Protein AF-A0A177T5D8-F1 (afdb_monomer)

Mean predicted aligned error: 9.76 Å

Radius of gyration: 21.67 Å; Cα contacts (8 Å, |Δi|>4): 251; chains: 1; bounding box: 52×72×50 Å

Sequence (253 aa):
MAQDASSAAFPWHLLTVGGRPLLASSPASVRRSLTSSIPRQPKWTFRTPAPASFWTLVWADLDSSPLTIALRSECLLVLGRNLWTYRAQGALCPVPDSPTHGIRACPEALRVWHTCLPLLRALGVSTALTFGPFHIVGAWPTVSLMRPRLVLWRNVVLATLHTARIVAGRDARVAGRIPDFHHCATMDVPSHASTALVSCLTAAWDRPAPSSPGVTRFRSRWLQGSSLLREAGSSLAAFPVVAAASPSPSAAP

Nearest PDB structures (foldseek):
  5ux1-assembly1_A  TM=2.246E-01  e=5.758E+00  Synechococcus sp. CC9605

Structure (mmCIF, N/CA/C/O backbone):
data_AF-A0A177T5D8-F1
#
_entry.id   AF-A0A177T5D8-F1
#
loop_
_atom_site.group_PDB
_atom_site.id
_atom_site.type_symbol
_atom_site.label_atom_id
_atom_site.label_alt_id
_atom_site.label_comp_id
_atom_site.label_asym_id
_atom_site.label_entity_id
_atom_site.label_seq_id
_atom_site.pdbx_PDB_ins_code
_atom_site.Cartn_x
_atom_site.Cartn_y
_atom_site.Cartn_z
_atom_site.occupancy
_atom_site.B_iso_or_equiv
_atom_site.auth_seq_id
_atom_site.auth_comp_id
_atom_site.auth_asym_id
_atom_site.auth_atom_id
_atom_site.pdbx_PDB_model_num
ATOM 1 N N . MET A 1 1 ? 31.856 15.022 11.597 1.00 41.66 1 MET A N 1
ATOM 2 C CA . MET A 1 1 ? 31.387 16.112 10.714 1.00 41.66 1 MET A CA 1
ATOM 3 C C . MET A 1 1 ? 31.861 17.417 11.324 1.00 41.66 1 MET A C 1
ATOM 5 O O . MET A 1 1 ? 31.413 17.732 12.417 1.00 41.66 1 MET A O 1
ATOM 9 N N . ALA A 1 2 ? 32.812 18.109 10.698 1.00 48.25 2 ALA A N 1
ATOM 10 C CA . ALA A 1 2 ? 33.221 19.434 11.157 1.00 48.25 2 ALA A CA 1
ATOM 11 C C . ALA A 1 2 ? 32.098 20.427 10.819 1.00 48.25 2 ALA A C 1
ATOM 13 O O . ALA A 1 2 ? 31.680 20.494 9.663 1.00 48.25 2 ALA A O 1
ATOM 14 N N . GLN A 1 3 ? 31.557 21.124 11.820 1.00 56.25 3 GLN A N 1
ATOM 15 C CA . GLN A 1 3 ? 30.669 22.260 11.573 1.00 56.25 3 GLN A CA 1
ATOM 16 C C . GLN A 1 3 ? 31.501 23.383 10.957 1.00 56.25 3 GLN A C 1
ATOM 18 O O . GLN A 1 3 ? 32.577 23.705 11.457 1.00 56.25 3 GLN A O 1
ATOM 23 N N . ASP A 1 4 ? 31.013 23.938 9.853 1.00 69.88 4 ASP A N 1
ATOM 24 C CA . ASP A 1 4 ? 31.625 25.080 9.185 1.00 69.88 4 ASP A CA 1
ATOM 25 C C . ASP A 1 4 ? 31.722 26.257 10.171 1.00 69.88 4 ASP A C 1
ATOM 27 O O . ASP A 1 4 ? 30.715 26.680 10.746 1.00 69.88 4 ASP A O 1
ATOM 31 N N . ALA A 1 5 ? 32.934 26.772 10.389 1.00 72.38 5 ALA A N 1
ATOM 32 C CA . ALA A 1 5 ? 33.201 27.860 11.330 1.00 72.38 5 ALA A CA 1
ATOM 33 C C . ALA A 1 5 ? 32.444 29.152 10.964 1.00 72.38 5 ALA A C 1
ATOM 35 O O . ALA A 1 5 ? 32.167 29.982 11.831 1.00 72.38 5 ALA A O 1
ATOM 36 N N . SER A 1 6 ? 32.042 29.301 9.698 1.00 74.38 6 SER A N 1
ATOM 37 C CA . SER A 1 6 ? 31.224 30.422 9.228 1.00 74.38 6 SER A CA 1
ATOM 38 C C . SER A 1 6 ? 29.753 30.343 9.663 1.00 74.38 6 SER A C 1
ATOM 40 O O . SER A 1 6 ? 29.036 31.342 9.590 1.00 74.38 6 SER A O 1
ATOM 42 N N . SER A 1 7 ? 29.299 29.201 10.199 1.00 73.44 7 SER A N 1
ATOM 43 C CA . SER A 1 7 ? 27.920 29.007 10.666 1.00 73.44 7 SER A CA 1
ATOM 44 C C . SER A 1 7 ? 27.502 30.016 11.738 1.00 73.44 7 SER A C 1
ATOM 46 O O . SER A 1 7 ? 26.319 30.341 11.822 1.00 73.44 7 SER A O 1
ATOM 48 N N . ALA A 1 8 ? 28.431 30.499 12.567 1.00 71.56 8 ALA A N 1
ATOM 49 C CA . ALA A 1 8 ? 28.131 31.492 13.600 1.00 71.56 8 ALA A CA 1
ATOM 50 C C . ALA A 1 8 ? 27.964 32.914 13.029 1.00 71.56 8 ALA A C 1
ATOM 52 O O . ALA A 1 8 ? 27.213 33.710 13.584 1.00 71.56 8 ALA A O 1
ATOM 53 N N . ALA A 1 9 ? 28.635 33.222 11.914 1.00 80.75 9 ALA A N 1
ATOM 54 C CA . ALA A 1 9 ? 28.569 34.523 11.245 1.00 80.75 9 ALA A CA 1
ATOM 55 C C . ALA A 1 9 ? 27.378 34.638 10.277 1.00 80.75 9 ALA A C 1
ATOM 57 O O . ALA A 1 9 ? 27.036 35.735 9.834 1.00 80.75 9 ALA A O 1
ATOM 58 N N . PHE A 1 10 ? 26.741 33.516 9.937 1.00 79.19 10 PHE A N 1
ATOM 59 C CA . PHE A 1 10 ? 25.590 33.505 9.048 1.00 79.19 10 PHE A CA 1
ATOM 60 C C . PHE A 1 10 ? 24.371 34.169 9.725 1.00 79.19 10 PHE A C 1
ATOM 62 O O . PHE A 1 10 ? 24.015 33.805 10.850 1.00 79.19 10 PHE A O 1
ATOM 69 N N . PRO A 1 11 ? 23.681 35.121 9.071 1.00 84.81 11 PRO A N 1
ATOM 70 C CA . PRO A 1 11 ? 22.589 35.872 9.682 1.00 84.81 11 PRO A CA 1
ATOM 71 C C . PRO A 1 11 ? 21.280 35.062 9.691 1.00 84.81 11 PRO A C 1
ATOM 73 O O . PRO A 1 11 ? 20.309 35.396 9.015 1.00 84.81 11 PRO A O 1
ATOM 76 N N . TRP A 1 12 ? 21.228 33.993 10.494 1.00 81.81 12 TRP A N 1
ATOM 77 C CA . TRP A 1 12 ? 20.077 33.079 10.610 1.00 81.81 12 TRP A CA 1
ATOM 78 C C . TRP A 1 12 ? 18.751 33.787 10.911 1.00 81.81 12 TRP A C 1
ATOM 80 O O . TRP A 1 12 ? 17.692 33.332 10.482 1.00 81.81 12 TRP A O 1
ATOM 90 N N . HIS A 1 13 ? 18.812 34.913 11.624 1.00 80.81 13 HIS A N 1
ATOM 91 C CA . HIS A 1 13 ? 17.657 35.732 11.988 1.00 80.81 13 HIS A CA 1
ATOM 92 C C . HIS A 1 13 ? 16.989 36.429 10.787 1.00 80.81 13 HIS A C 1
ATOM 94 O O . HIS A 1 13 ? 15.823 36.802 10.890 1.00 80.81 13 HIS A O 1
ATOM 100 N N . LEU A 1 14 ? 17.690 36.577 9.655 1.00 85.25 14 LEU A N 1
ATOM 101 C CA . LEU A 1 14 ? 17.144 37.148 8.417 1.00 85.25 14 LEU A CA 1
ATOM 102 C C . LEU A 1 14 ? 16.452 36.106 7.531 1.00 85.25 14 LEU A C 1
ATOM 104 O O . LEU A 1 14 ? 15.740 36.469 6.593 1.00 85.25 14 LEU A O 1
ATOM 108 N N . LEU A 1 15 ? 16.641 34.811 7.800 1.00 84.88 15 LEU A N 1
ATOM 109 C CA . LEU A 1 15 ? 15.991 33.770 7.014 1.00 84.88 15 LEU A CA 1
ATOM 110 C C . LEU A 1 15 ? 14.491 33.754 7.285 1.00 84.88 15 LEU A C 1
ATOM 112 O O . LEU A 1 15 ? 14.045 33.709 8.434 1.00 84.88 15 LEU A O 1
ATOM 116 N N . THR A 1 16 ? 13.710 33.704 6.209 1.00 84.44 16 THR A N 1
ATOM 117 C CA . THR A 1 16 ? 12.260 33.546 6.283 1.00 84.44 16 THR A CA 1
ATOM 118 C C . THR A 1 16 ? 11.789 32.340 5.480 1.00 84.44 16 THR A C 1
ATOM 120 O O . THR A 1 16 ? 12.396 31.952 4.484 1.00 84.44 16 THR A O 1
ATOM 123 N N . VAL A 1 17 ? 10.685 31.734 5.915 1.00 78.56 17 VAL A N 1
ATOM 124 C CA . VAL A 1 17 ? 9.986 30.669 5.195 1.00 78.56 17 VAL A CA 1
ATOM 125 C C . VAL A 1 17 ? 8.522 31.064 5.061 1.00 78.56 17 VAL A C 1
ATOM 127 O O . VAL A 1 17 ? 7.817 31.215 6.057 1.00 78.56 17 VAL A O 1
ATOM 130 N N . GLY A 1 18 ? 8.062 31.280 3.826 1.00 71.31 18 GLY A N 1
ATOM 131 C CA . GLY A 1 18 ? 6.710 31.791 3.570 1.00 71.31 18 GLY A CA 1
ATOM 132 C C . GLY A 1 18 ? 6.445 33.150 4.234 1.00 71.31 18 GLY A C 1
ATOM 133 O O . GLY A 1 18 ? 5.363 33.360 4.774 1.00 71.31 18 GLY A O 1
ATOM 134 N N . GLY A 1 19 ? 7.453 34.032 4.267 1.00 77.06 19 GLY A N 1
ATOM 135 C CA . GLY A 1 19 ? 7.361 35.373 4.861 1.00 77.06 19 GLY A CA 1
ATOM 136 C C . GLY A 1 19 ? 7.461 35.430 6.390 1.00 77.06 19 GLY A C 1
ATOM 137 O O . GLY A 1 19 ? 7.315 36.505 6.961 1.00 77.06 19 GLY A O 1
ATOM 138 N N . ARG A 1 20 ? 7.715 34.305 7.077 1.00 80.56 20 ARG A N 1
ATOM 139 C CA . ARG A 1 20 ? 7.894 34.255 8.541 1.00 80.56 20 ARG A CA 1
ATOM 140 C C . ARG A 1 20 ? 9.341 33.945 8.920 1.00 80.56 20 ARG A C 1
ATOM 142 O O . ARG A 1 20 ? 9.929 33.096 8.255 1.00 80.56 20 ARG A O 1
ATOM 149 N N . PRO A 1 21 ? 9.905 34.545 9.985 1.00 86.56 21 PRO A N 1
ATOM 150 C CA . PRO A 1 21 ? 11.255 34.222 10.450 1.00 86.56 21 PRO A CA 1
ATOM 151 C C . PRO A 1 21 ? 11.435 32.719 10.700 1.00 86.56 21 PRO A C 1
ATOM 153 O O . PRO A 1 21 ? 10.544 32.066 11.253 1.00 86.56 21 PRO A O 1
ATOM 156 N N . LEU A 1 22 ? 12.588 32.164 10.318 1.00 81.44 22 LEU A N 1
ATOM 157 C CA . LEU A 1 22 ? 12.893 30.733 10.442 1.00 81.44 22 LEU A CA 1
ATOM 158 C C . LEU A 1 22 ? 12.766 30.246 11.894 1.00 81.44 22 LEU A C 1
ATOM 160 O O . LEU A 1 22 ? 12.177 29.198 12.137 1.00 81.44 22 LEU A O 1
ATOM 164 N N . LEU A 1 23 ? 13.228 31.049 12.857 1.00 80.50 23 LEU A N 1
ATOM 165 C CA . LEU A 1 23 ? 13.142 30.755 14.295 1.00 80.50 23 LEU A CA 1
ATOM 166 C C . LEU A 1 23 ? 11.697 30.715 14.825 1.00 80.50 23 LEU A C 1
ATOM 168 O O . LEU A 1 23 ? 11.412 30.012 15.788 1.00 80.50 23 LEU A O 1
ATOM 172 N N . ALA A 1 24 ? 10.778 31.439 14.181 1.00 79.81 24 ALA A N 1
ATOM 173 C CA . ALA A 1 24 ? 9.351 31.449 14.513 1.00 79.81 24 ALA A CA 1
ATOM 174 C C . ALA A 1 24 ? 8.548 30.403 13.715 1.00 79.81 24 ALA A C 1
ATOM 176 O O . ALA A 1 24 ? 7.332 30.269 13.879 1.00 79.81 24 ALA A O 1
ATOM 177 N N . SER A 1 25 ? 9.209 29.670 12.819 1.00 79.00 25 SER A N 1
ATOM 178 C CA . SER A 1 25 ? 8.576 28.730 11.906 1.00 79.00 25 SER A CA 1
ATOM 179 C C . SER A 1 25 ? 8.733 27.305 12.423 1.00 79.00 25 SER A C 1
ATOM 181 O O . SER A 1 25 ? 9.828 26.756 12.460 1.00 79.00 25 SER A O 1
ATOM 183 N N . SER A 1 26 ? 7.624 26.653 12.781 1.00 76.50 26 SER A N 1
ATOM 184 C CA . SER A 1 26 ? 7.670 25.221 13.087 1.00 76.50 26 SER A CA 1
ATOM 185 C C . SER A 1 26 ? 7.729 24.392 11.797 1.00 76.50 26 SER A C 1
ATOM 187 O O . SER A 1 26 ? 7.081 24.757 10.806 1.00 76.50 26 SER A O 1
ATOM 189 N N . PRO A 1 27 ? 8.400 23.224 11.790 1.00 70.69 27 PRO A N 1
ATOM 190 C CA . PRO A 1 27 ? 8.393 22.320 10.638 1.00 70.69 27 PRO A CA 1
ATOM 191 C C . PRO A 1 27 ? 6.978 21.973 10.149 1.00 70.69 27 PRO A C 1
ATOM 193 O O . PRO A 1 27 ? 6.746 21.838 8.950 1.00 70.69 27 PRO A O 1
ATOM 196 N N . ALA A 1 28 ? 6.005 21.879 11.062 1.00 67.69 28 ALA A N 1
ATOM 197 C CA . ALA A 1 28 ? 4.600 21.638 10.732 1.00 67.69 28 ALA A CA 1
ATOM 198 C C . ALA A 1 28 ? 3.912 22.844 10.062 1.00 67.69 28 ALA A C 1
ATOM 200 O O . ALA A 1 28 ? 3.040 22.658 9.214 1.00 67.69 28 ALA A O 1
ATOM 201 N N . SER A 1 29 ? 4.273 24.075 10.440 1.00 67.44 29 SER A N 1
ATOM 202 C CA . SER A 1 29 ? 3.778 25.300 9.796 1.00 67.44 29 SER A CA 1
ATOM 203 C C . SER A 1 29 ? 4.354 25.454 8.391 1.00 67.44 29 SER A C 1
ATOM 205 O O . SER A 1 29 ? 3.608 25.717 7.454 1.00 67.44 29 SER A O 1
ATOM 207 N N . VAL A 1 30 ? 5.662 25.229 8.241 1.00 70.12 30 VAL A N 1
ATOM 208 C CA . VAL A 1 30 ? 6.366 25.284 6.952 1.00 70.12 30 VAL A CA 1
ATOM 209 C C . VAL A 1 30 ? 5.834 24.232 5.985 1.00 70.12 30 VAL A C 1
ATOM 211 O O . VAL A 1 30 ? 5.548 24.532 4.831 1.00 70.12 30 VAL A O 1
ATOM 214 N N . ARG A 1 31 ? 5.637 22.990 6.447 1.00 66.38 31 ARG A N 1
ATOM 215 C CA . ARG A 1 31 ? 5.030 21.953 5.601 1.00 66.38 31 ARG A CA 1
ATOM 216 C C . ARG A 1 31 ? 3.645 22.366 5.135 1.00 66.38 31 ARG A C 1
ATOM 218 O O . ARG A 1 31 ? 3.363 22.216 3.955 1.00 66.38 31 ARG A O 1
ATOM 225 N N . ARG A 1 32 ? 2.803 22.912 6.018 1.00 66.50 32 ARG A N 1
ATOM 226 C CA . ARG A 1 32 ? 1.460 23.374 5.640 1.00 66.50 32 ARG A CA 1
ATOM 227 C C . ARG A 1 32 ? 1.492 24.497 4.606 1.00 66.50 32 ARG A C 1
ATOM 229 O O . ARG A 1 32 ? 0.723 24.424 3.660 1.00 66.50 32 ARG A O 1
ATOM 236 N N . SER A 1 33 ? 2.380 25.482 4.744 1.00 66.81 33 SER A N 1
ATOM 237 C CA . SER A 1 33 ? 2.478 26.587 3.778 1.00 66.81 33 SER A CA 1
ATOM 238 C C . SER A 1 33 ? 3.049 26.161 2.423 1.00 66.81 33 SER A C 1
ATOM 240 O O . SER A 1 33 ? 2.656 26.711 1.400 1.00 66.81 33 SER A O 1
ATOM 242 N N . LEU A 1 34 ? 3.944 25.170 2.400 1.00 67.31 34 LEU A N 1
ATOM 243 C CA . LEU A 1 34 ? 4.521 24.614 1.169 1.00 67.31 34 LEU A CA 1
ATOM 244 C C . LEU A 1 34 ? 3.657 23.515 0.531 1.00 67.31 34 LEU A C 1
ATOM 246 O O . LEU A 1 34 ? 3.923 23.084 -0.594 1.00 67.31 34 LEU A O 1
ATOM 250 N N . THR A 1 35 ? 2.638 23.023 1.237 1.00 63.66 35 THR A N 1
ATOM 251 C CA . THR A 1 35 ? 1.719 22.023 0.693 1.00 63.66 35 THR A CA 1
ATOM 252 C C . THR A 1 35 ? 0.719 22.734 -0.208 1.00 63.66 35 THR A C 1
ATOM 254 O O . THR A 1 35 ? -0.103 23.513 0.262 1.00 63.66 35 THR A O 1
ATOM 257 N N . SER A 1 36 ? 0.800 22.471 -1.515 1.00 61.06 36 SER A N 1
ATOM 258 C CA . SER A 1 36 ? -0.187 22.953 -2.486 1.00 61.06 36 SER A CA 1
ATOM 259 C C . SER A 1 36 ? -1.606 22.602 -2.028 1.00 61.06 36 SER A C 1
ATOM 261 O O . SER A 1 36 ? -1.868 21.463 -1.642 1.00 61.06 36 SER A O 1
ATOM 263 N N . SER A 1 37 ? -2.519 23.573 -2.098 1.00 64.12 37 SER A N 1
ATOM 264 C CA . SER A 1 37 ? -3.951 23.374 -1.845 1.00 64.12 37 SER A CA 1
ATOM 265 C C . SER A 1 37 ? -4.633 22.539 -2.932 1.00 64.12 37 SER A C 1
ATOM 267 O O . SER A 1 37 ? -5.719 22.006 -2.708 1.00 64.12 37 SER A O 1
ATOM 269 N N . ILE A 1 38 ? -3.997 22.400 -4.100 1.00 68.75 38 ILE A N 1
ATOM 270 C CA . ILE A 1 38 ? -4.478 21.559 -5.192 1.00 68.75 38 ILE A CA 1
ATOM 271 C C . ILE A 1 38 ? -3.952 20.134 -4.963 1.00 68.75 38 ILE A C 1
ATOM 273 O O . ILE A 1 38 ? -2.734 19.939 -4.864 1.00 68.75 38 ILE A O 1
ATOM 277 N N . PRO A 1 39 ? -4.833 19.116 -4.911 1.00 69.06 39 PRO A N 1
ATOM 278 C CA . PRO A 1 39 ? -4.414 17.726 -4.820 1.00 69.06 39 PRO A CA 1
ATOM 279 C C . PRO A 1 39 ? -3.450 17.405 -5.960 1.00 69.06 39 PRO A C 1
ATOM 281 O O . PRO A 1 39 ? -3.769 17.628 -7.130 1.00 69.06 39 PRO A O 1
ATOM 284 N N . ARG A 1 40 ? -2.269 16.869 -5.636 1.00 78.75 40 ARG A N 1
ATOM 285 C CA . ARG A 1 40 ? -1.302 16.461 -6.664 1.00 78.75 40 ARG A CA 1
ATOM 286 C C . ARG A 1 40 ? -1.972 15.457 -7.603 1.00 78.75 40 ARG A C 1
ATOM 288 O O . ARG A 1 40 ? -2.575 14.497 -7.130 1.00 78.75 40 ARG A O 1
ATOM 295 N N . GLN A 1 41 ? -1.837 15.657 -8.911 1.00 83.88 41 GLN A N 1
ATOM 296 C CA . GLN A 1 41 ? -2.342 14.738 -9.934 1.00 83.88 41 GLN A CA 1
ATOM 297 C C . GLN A 1 41 ? -1.151 14.133 -10.681 1.00 83.88 41 GLN A C 1
ATOM 299 O O . GLN A 1 41 ? -0.624 14.740 -11.616 1.00 83.88 41 GLN A O 1
ATOM 304 N N . PRO A 1 42 ? -0.647 12.970 -10.241 1.00 83.88 42 PRO A N 1
ATOM 305 C CA . PRO A 1 42 ? 0.472 12.326 -10.904 1.00 83.88 42 PRO A CA 1
ATOM 306 C C . PRO A 1 42 ? 0.052 11.823 -12.287 1.00 83.88 42 PRO A C 1
ATOM 308 O O . PRO A 1 42 ? -1.113 11.504 -12.523 1.00 83.88 42 PRO A O 1
ATOM 311 N N . LYS A 1 43 ? 1.022 11.696 -13.199 1.00 84.31 43 LYS A N 1
ATOM 312 C CA . LYS A 1 43 ? 0.813 11.314 -14.609 1.00 84.31 43 LYS A CA 1
ATOM 313 C C . LYS A 1 43 ? 0.492 9.821 -14.795 1.00 84.31 43 LYS A C 1
ATOM 315 O O . LYS A 1 43 ? 1.154 9.123 -15.564 1.00 84.31 43 LYS A O 1
ATOM 320 N N . TRP A 1 44 ? -0.469 9.293 -14.045 1.00 86.31 44 TRP A N 1
ATOM 321 C CA . TRP A 1 44 ? -1.015 7.962 -14.286 1.00 86.31 44 TRP A CA 1
ATOM 322 C C . TRP A 1 44 ? -1.891 7.971 -15.532 1.00 86.31 44 TRP A C 1
ATOM 324 O O . TRP A 1 44 ? -2.700 8.872 -15.728 1.00 86.31 44 TRP A O 1
ATOM 334 N N . THR A 1 45 ? -1.739 6.946 -16.363 1.00 81.75 45 THR A N 1
ATOM 335 C CA . THR A 1 45 ? -2.593 6.724 -17.525 1.00 81.75 45 THR A CA 1
ATOM 336 C C . THR A 1 45 ? -3.700 5.742 -17.159 1.00 81.75 45 THR A C 1
ATOM 338 O O . THR A 1 45 ? -3.454 4.617 -16.714 1.00 81.75 45 THR A O 1
ATOM 341 N N . PHE A 1 46 ? -4.940 6.185 -17.331 1.00 86.94 46 PHE A N 1
ATOM 342 C CA . PHE A 1 46 ? -6.147 5.393 -17.126 1.00 86.94 46 PHE A CA 1
ATOM 343 C C . PHE A 1 46 ? -6.940 5.353 -18.432 1.00 86.94 46 PHE A C 1
ATOM 345 O O . PHE A 1 46 ? -6.804 6.250 -19.259 1.00 86.94 46 PHE A O 1
ATOM 352 N N . ARG A 1 47 ? -7.788 4.330 -18.612 1.00 85.69 47 ARG A N 1
ATOM 353 C CA . ARG A 1 47 ? -8.676 4.240 -19.785 1.00 85.69 47 ARG A CA 1
ATOM 354 C C . ARG A 1 47 ? -9.614 5.449 -19.880 1.00 85.69 47 ARG A C 1
ATOM 356 O O . ARG A 1 47 ? -9.873 5.930 -20.974 1.00 85.69 47 ARG A O 1
ATOM 363 N N . THR A 1 48 ? -10.067 5.935 -18.728 1.00 84.62 48 THR A N 1
ATOM 364 C CA . THR A 1 48 ? -10.859 7.158 -18.588 1.00 84.62 48 THR A CA 1
ATOM 365 C C . THR A 1 48 ? -10.094 8.120 -17.681 1.00 84.62 48 THR A C 1
ATOM 367 O O . THR A 1 48 ? -9.630 7.672 -16.626 1.00 84.62 48 THR A O 1
ATOM 370 N N . PRO A 1 49 ? -9.940 9.408 -18.046 1.00 86.25 49 PRO A N 1
ATOM 371 C CA . PRO A 1 49 ? -9.288 10.394 -17.189 1.00 86.25 49 PRO A CA 1
ATOM 372 C C . PRO A 1 49 ? -9.912 10.422 -15.792 1.00 86.25 49 PRO A C 1
ATOM 374 O O . PRO A 1 49 ? -11.134 10.450 -15.648 1.00 86.25 49 PRO A O 1
ATOM 377 N N . ALA A 1 50 ? -9.074 10.395 -14.756 1.00 88.31 50 ALA A N 1
ATOM 378 C CA . ALA A 1 50 ? -9.559 10.468 -13.384 1.00 88.31 50 ALA A CA 1
ATOM 379 C C . ALA A 1 50 ? -9.916 11.923 -13.027 1.00 88.31 50 ALA A C 1
ATOM 381 O O . ALA A 1 50 ? -9.091 12.811 -13.257 1.00 88.31 50 ALA A O 1
ATOM 382 N N . PRO A 1 51 ? -11.100 12.184 -12.443 1.00 90.19 51 PRO A N 1
ATOM 383 C CA . PRO A 1 51 ? -11.473 13.525 -11.998 1.00 90.19 51 PRO A CA 1
ATOM 384 C C . PRO A 1 51 ? -10.601 13.983 -10.818 1.00 90.19 51 PRO A C 1
ATOM 386 O O . PRO A 1 51 ? -10.016 13.167 -10.110 1.00 90.19 51 PRO A O 1
ATOM 389 N N . ALA A 1 52 ? -10.555 15.288 -10.533 1.00 88.38 52 ALA A N 1
ATOM 390 C CA . ALA A 1 52 ? -9.775 15.816 -9.405 1.00 88.38 52 ALA A CA 1
ATOM 391 C C . ALA A 1 52 ? -10.175 15.196 -8.049 1.00 88.38 52 ALA A C 1
ATOM 393 O O . ALA A 1 52 ? -9.311 14.905 -7.222 1.00 88.38 52 ALA A O 1
ATOM 394 N N . SER A 1 53 ? -11.469 14.915 -7.855 1.00 90.88 53 SER A N 1
ATOM 395 C CA . SER A 1 53 ? -12.008 14.263 -6.653 1.00 90.88 53 SER A CA 1
ATOM 396 C C . SER A 1 53 ? -11.431 12.867 -6.405 1.00 90.88 53 SER A C 1
ATOM 398 O O . SER A 1 53 ? -11.281 12.472 -5.249 1.00 90.88 53 SER A O 1
ATOM 400 N N . PHE A 1 54 ? -11.046 12.142 -7.462 1.00 92.94 54 PHE A N 1
ATOM 401 C CA . PHE A 1 54 ? -10.356 10.857 -7.340 1.00 92.94 54 PHE A CA 1
ATOM 402 C C . PHE A 1 54 ? -9.028 11.031 -6.603 1.00 92.94 54 PHE A C 1
ATOM 404 O O . PHE A 1 54 ? -8.752 10.312 -5.647 1.00 92.94 54 PHE A O 1
ATOM 411 N N . TRP A 1 55 ? -8.226 12.021 -7.003 1.00 92.12 55 TRP A N 1
ATOM 412 C CA . TRP A 1 55 ? -6.933 12.285 -6.375 1.00 92.12 55 TRP A CA 1
ATOM 413 C C . TRP A 1 55 ? -7.079 12.828 -4.957 1.00 92.12 55 TRP A C 1
ATOM 415 O O . TRP A 1 55 ? -6.346 12.387 -4.076 1.00 92.12 55 TRP A O 1
ATOM 425 N N . THR A 1 56 ? -8.058 13.703 -4.703 1.00 91.62 56 THR A N 1
ATOM 426 C CA . THR A 1 56 ? -8.390 14.144 -3.338 1.00 91.62 56 THR A CA 1
ATOM 427 C C . THR A 1 56 ? -8.654 12.952 -2.423 1.00 91.62 56 THR A C 1
ATOM 429 O O . THR A 1 56 ? -8.082 12.873 -1.337 1.00 91.62 56 THR A O 1
ATOM 432 N N . LEU A 1 57 ? -9.476 12.000 -2.876 1.00 93.38 57 LEU A N 1
ATOM 433 C CA . LEU A 1 57 ? -9.810 10.812 -2.099 1.00 93.38 57 LEU A CA 1
ATOM 434 C C . LEU A 1 57 ? -8.592 9.903 -1.895 1.00 93.38 57 LEU A C 1
ATOM 436 O O . LEU A 1 57 ? -8.354 9.459 -0.778 1.00 93.38 57 LEU A O 1
ATOM 440 N N . VAL A 1 58 ? -7.784 9.672 -2.937 1.00 94.88 58 VAL A N 1
ATOM 441 C CA . VAL A 1 58 ? -6.560 8.854 -2.843 1.00 94.88 58 VAL A CA 1
ATOM 442 C C . VAL A 1 58 ? -5.598 9.391 -1.784 1.00 94.88 58 VAL A C 1
ATOM 444 O O . VAL A 1 58 ? -5.054 8.599 -1.010 1.00 94.88 58 VAL A O 1
ATOM 447 N N . TRP A 1 59 ? -5.393 10.710 -1.731 1.00 93.69 59 TRP A N 1
ATOM 448 C CA . TRP A 1 59 ? -4.508 11.327 -0.743 1.00 93.69 59 TRP A CA 1
ATOM 449 C C . TRP A 1 59 ? -5.119 11.342 0.658 1.00 93.69 59 TRP A C 1
ATOM 451 O O . TRP A 1 59 ? -4.438 10.965 1.608 1.00 93.69 59 TRP A O 1
ATOM 461 N N . ALA A 1 60 ? -6.412 11.654 0.787 1.00 93.19 60 ALA A N 1
ATOM 462 C CA . ALA A 1 60 ? -7.112 11.595 2.071 1.00 93.19 60 ALA A CA 1
ATOM 463 C C . ALA A 1 60 ? -7.107 10.176 2.674 1.00 93.19 60 ALA A C 1
ATOM 465 O O . ALA A 1 60 ? -6.902 9.993 3.877 1.00 93.19 60 ALA A O 1
ATOM 466 N N . ASP A 1 61 ? -7.280 9.154 1.837 1.00 95.31 61 ASP A N 1
ATOM 467 C CA . ASP A 1 61 ? -7.191 7.752 2.238 1.00 95.31 61 ASP A CA 1
ATOM 468 C C . ASP A 1 61 ? -5.777 7.377 2.692 1.00 95.31 61 ASP A C 1
ATOM 470 O O . ASP A 1 61 ? -5.610 6.661 3.678 1.00 95.31 61 ASP A O 1
ATOM 474 N N . LEU A 1 62 ? -4.744 7.858 1.996 1.00 94.88 62 LEU A N 1
ATOM 475 C CA . LEU A 1 62 ? -3.355 7.603 2.375 1.00 94.88 62 LEU A CA 1
ATOM 476 C C . LEU A 1 62 ? -2.994 8.258 3.718 1.00 94.88 62 LEU A C 1
ATOM 478 O O . LEU A 1 62 ? -2.337 7.632 4.556 1.00 94.88 62 LEU A O 1
ATOM 482 N N . ASP A 1 63 ? -3.448 9.491 3.932 1.00 92.31 63 ASP A N 1
ATOM 483 C CA . ASP A 1 63 ? -3.199 10.242 5.162 1.00 92.31 63 ASP A CA 1
ATOM 484 C C . ASP A 1 63 ? -3.938 9.632 6.358 1.00 92.31 63 ASP A C 1
ATOM 486 O O . ASP A 1 63 ? -3.353 9.469 7.432 1.00 92.31 63 ASP A O 1
ATOM 490 N N . SER A 1 64 ? -5.195 9.222 6.163 1.00 91.75 64 SER A N 1
ATOM 491 C CA . SER A 1 64 ? -6.029 8.622 7.213 1.00 91.75 64 SER A CA 1
ATOM 492 C C . SER A 1 64 ? -5.736 7.141 7.487 1.00 91.75 64 SER A C 1
ATOM 494 O O . SER A 1 64 ? -6.131 6.618 8.536 1.00 91.75 64 SER A O 1
ATOM 496 N N . SER A 1 65 ? -5.030 6.453 6.583 1.00 94.88 65 SER A N 1
ATOM 497 C CA . SER A 1 65 ? -4.614 5.060 6.764 1.00 94.88 65 SER A CA 1
ATOM 498 C C . SER A 1 65 ? -3.643 4.930 7.949 1.00 94.88 65 SER A C 1
ATOM 500 O O . SER A 1 65 ? -2.748 5.769 8.106 1.00 94.88 65 SER A O 1
ATOM 502 N N . PRO A 1 66 ? -3.732 3.861 8.768 1.00 95.75 66 PRO A N 1
ATOM 503 C CA . PRO A 1 66 ? -2.881 3.658 9.945 1.00 95.75 66 PRO A CA 1
ATOM 504 C C . PRO A 1 66 ? -1.436 3.242 9.599 1.00 95.75 66 PRO A C 1
ATOM 506 O O . PRO A 1 66 ? -0.841 2.429 10.290 1.00 95.75 66 PRO A O 1
ATOM 509 N N . LEU A 1 67 ? -0.850 3.793 8.536 1.00 95.81 67 LEU A N 1
ATOM 510 C CA . LEU A 1 67 ? 0.508 3.469 8.109 1.00 95.81 67 LEU A CA 1
ATOM 511 C C . LEU A 1 67 ? 1.552 4.047 9.064 1.00 95.81 67 LEU A C 1
ATOM 513 O O . LEU A 1 67 ? 1.431 5.193 9.528 1.00 95.81 67 LEU A O 1
ATOM 517 N N . THR A 1 68 ? 2.632 3.291 9.254 1.00 94.06 68 THR A N 1
ATOM 518 C CA . THR A 1 68 ? 3.888 3.826 9.788 1.00 94.06 68 THR A CA 1
ATOM 519 C C . THR A 1 68 ? 4.431 4.924 8.866 1.00 94.06 68 THR A C 1
ATOM 521 O O . THR A 1 68 ? 4.057 5.027 7.694 1.00 94.06 68 THR A O 1
ATOM 524 N N . ILE A 1 69 ? 5.311 5.781 9.392 1.00 90.56 69 ILE A N 1
ATOM 525 C CA . ILE A 1 69 ? 5.903 6.878 8.608 1.00 90.56 69 ILE A CA 1
ATOM 526 C C . ILE A 1 69 ? 6.664 6.327 7.395 1.00 90.56 69 ILE A C 1
ATOM 528 O O . ILE A 1 69 ? 6.500 6.853 6.298 1.00 90.56 69 ILE A O 1
ATOM 532 N N . ALA A 1 70 ? 7.425 5.243 7.576 1.00 90.00 70 ALA A N 1
ATOM 533 C CA . ALA A 1 70 ? 8.170 4.597 6.499 1.00 90.00 70 ALA A CA 1
ATOM 534 C C . ALA A 1 70 ? 7.237 4.126 5.371 1.00 90.00 70 ALA A C 1
ATOM 536 O O . ALA A 1 70 ? 7.357 4.598 4.245 1.00 90.00 70 ALA A O 1
ATOM 537 N N . LEU A 1 71 ? 6.233 3.296 5.682 1.00 94.38 71 LEU A N 1
ATOM 538 C CA . LEU A 1 71 ? 5.308 2.765 4.671 1.00 94.38 71 LEU A CA 1
ATOM 539 C C . LEU A 1 71 ? 4.512 3.867 3.964 1.00 94.38 71 LEU A C 1
ATOM 541 O O . LEU A 1 71 ? 4.274 3.774 2.760 1.00 94.38 71 LEU A O 1
ATOM 545 N N . ARG A 1 72 ? 4.123 4.928 4.686 1.00 94.62 72 ARG A N 1
ATOM 546 C CA . ARG A 1 72 ? 3.450 6.084 4.078 1.00 94.62 72 ARG A CA 1
ATOM 547 C C . ARG A 1 72 ? 4.351 6.779 3.058 1.00 94.62 72 ARG A C 1
ATOM 549 O O . ARG A 1 72 ? 3.874 7.096 1.972 1.00 94.62 72 ARG A O 1
ATOM 556 N N . SER A 1 73 ? 5.628 6.982 3.378 1.00 91.50 73 SER A N 1
ATOM 557 C CA . SER A 1 73 ? 6.604 7.568 2.451 1.00 91.50 73 SER A CA 1
ATOM 558 C C . SER A 1 73 ? 6.777 6.716 1.194 1.00 91.50 73 SER A C 1
ATOM 560 O O . SER A 1 73 ? 6.719 7.256 0.090 1.00 91.50 73 SER A O 1
ATOM 562 N N . GLU A 1 74 ? 6.877 5.391 1.335 1.00 91.88 74 GLU A N 1
ATOM 563 C CA . GLU A 1 74 ? 6.950 4.488 0.178 1.00 91.88 74 GLU A CA 1
ATOM 564 C C . GLU A 1 74 ? 5.694 4.587 -0.697 1.00 91.88 74 GLU A C 1
ATOM 566 O O . GLU A 1 74 ? 5.774 4.737 -1.916 1.00 91.88 74 GLU A O 1
ATOM 571 N N . CYS A 1 75 ? 4.512 4.598 -0.078 1.00 93.62 75 CYS A N 1
ATOM 572 C CA . CYS A 1 75 ? 3.251 4.757 -0.797 1.00 93.62 75 CYS A CA 1
ATOM 573 C C . CYS A 1 75 ? 3.148 6.112 -1.511 1.00 93.62 75 CYS A C 1
ATOM 575 O O . CYS A 1 75 ? 2.625 6.168 -2.623 1.00 93.62 75 CYS A O 1
ATOM 577 N N . LEU A 1 76 ? 3.653 7.197 -0.911 1.00 91.75 76 LEU A N 1
ATOM 578 C CA . LEU A 1 76 ? 3.705 8.519 -1.543 1.00 91.75 76 LEU A CA 1
ATOM 579 C C . LEU A 1 76 ? 4.585 8.509 -2.797 1.00 91.75 76 LEU A C 1
ATOM 581 O O . LEU A 1 76 ? 4.186 9.072 -3.818 1.00 91.75 76 LEU A O 1
ATOM 585 N N . LEU A 1 77 ? 5.751 7.855 -2.749 1.00 89.12 77 LEU A N 1
ATOM 586 C CA . LEU A 1 77 ? 6.626 7.700 -3.916 1.00 89.12 77 LEU A CA 1
ATOM 587 C C . LEU A 1 77 ? 5.929 6.897 -5.015 1.00 89.12 77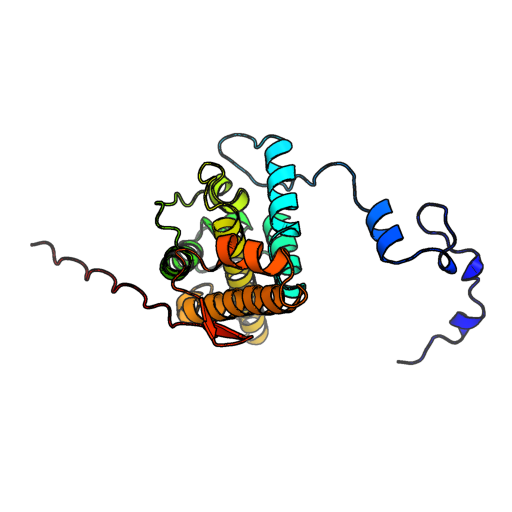 LEU A C 1
ATOM 589 O O . LEU A 1 77 ? 5.882 7.326 -6.172 1.00 89.12 77 LEU A O 1
ATOM 593 N N . VAL A 1 78 ? 5.328 5.772 -4.627 1.00 90.25 78 VAL A N 1
ATOM 594 C CA . VAL A 1 78 ? 4.602 4.878 -5.523 1.00 90.25 78 VAL A CA 1
ATOM 595 C C . VAL A 1 78 ? 3.447 5.601 -6.219 1.00 90.25 78 VAL A C 1
ATOM 597 O O . VAL A 1 78 ? 3.414 5.707 -7.447 1.00 90.25 78 VAL A O 1
ATOM 600 N N . LEU A 1 79 ? 2.497 6.122 -5.441 1.00 91.19 79 LEU A N 1
ATOM 601 C CA . LEU A 1 79 ? 1.287 6.771 -5.945 1.00 91.19 79 LEU A CA 1
ATOM 602 C C . LEU A 1 79 ? 1.615 8.080 -6.654 1.00 91.19 79 LEU A C 1
ATOM 604 O O . LEU A 1 79 ? 0.979 8.404 -7.652 1.00 91.19 79 LEU A O 1
ATOM 608 N N . GLY A 1 80 ? 2.655 8.787 -6.210 1.00 88.19 80 GLY A N 1
ATOM 609 C CA . GLY A 1 80 ? 3.200 9.966 -6.875 1.00 88.19 80 GLY A CA 1
ATOM 610 C C . GLY A 1 80 ? 3.869 9.670 -8.217 1.00 88.19 80 GLY A C 1
ATOM 611 O O . GLY A 1 80 ? 4.292 10.608 -8.886 1.00 88.19 80 GLY A O 1
ATOM 612 N N . ARG A 1 81 ? 3.956 8.395 -8.629 1.00 84.19 81 ARG A N 1
ATOM 613 C CA . ARG A 1 81 ? 4.641 7.952 -9.850 1.00 84.19 81 ARG A CA 1
ATOM 614 C C . ARG A 1 81 ? 6.134 8.334 -9.852 1.00 84.19 81 ARG A C 1
ATOM 616 O O . ARG A 1 81 ? 6.757 8.393 -10.905 1.00 84.19 81 ARG A O 1
ATOM 623 N N . ASN A 1 82 ? 6.716 8.531 -8.671 1.00 75.06 82 ASN A N 1
ATOM 624 C CA . ASN A 1 82 ? 8.117 8.908 -8.461 1.00 75.06 82 ASN A CA 1
ATOM 625 C C . ASN A 1 82 ? 8.991 7.684 -8.166 1.00 75.06 82 ASN A C 1
ATOM 627 O O . ASN A 1 82 ? 9.961 7.756 -7.417 1.00 75.06 82 ASN A O 1
ATOM 631 N N . LEU A 1 83 ? 8.613 6.540 -8.727 1.00 72.88 83 LEU A N 1
ATOM 632 C CA . LEU A 1 83 ? 9.339 5.295 -8.546 1.00 72.88 83 LEU A CA 1
ATOM 633 C C . LEU A 1 83 ? 10.609 5.314 -9.366 1.00 72.88 83 LEU A C 1
ATOM 635 O O . LEU A 1 83 ? 10.604 5.700 -10.540 1.00 72.88 83 LEU A O 1
ATOM 639 N N . TRP A 1 84 ? 11.671 4.798 -8.764 1.00 65.75 84 TRP A N 1
ATOM 640 C CA . TRP A 1 84 ? 12.854 4.459 -9.522 1.00 65.75 84 TRP A CA 1
ATOM 641 C C . TRP A 1 84 ? 12.488 3.402 -10.573 1.00 65.75 84 TRP A C 1
ATOM 643 O O . TRP A 1 84 ? 11.888 2.368 -10.265 1.00 65.75 84 TRP A O 1
ATOM 653 N N . THR A 1 85 ? 12.801 3.708 -11.830 1.00 68.50 85 THR A N 1
ATOM 654 C CA . THR A 1 85 ? 12.595 2.805 -12.966 1.00 68.50 85 THR A CA 1
ATOM 655 C C . THR A 1 85 ? 13.950 2.323 -13.432 1.00 68.50 85 THR A C 1
ATOM 657 O O . THR A 1 85 ? 14.860 3.128 -13.648 1.00 68.50 85 THR A O 1
ATOM 660 N N . TYR A 1 86 ? 14.100 1.011 -13.564 1.00 64.56 86 TYR A N 1
ATOM 661 C CA . TYR A 1 86 ? 15.322 0.432 -14.083 1.00 64.56 86 TYR A CA 1
ATOM 662 C C . TYR A 1 86 ? 15.325 0.545 -15.606 1.00 64.56 86 TYR A C 1
ATOM 664 O O . TYR A 1 86 ? 14.601 -0.157 -16.307 1.00 64.56 86 TYR A O 1
ATOM 672 N N . ARG A 1 87 ? 16.139 1.465 -16.122 1.00 63.19 87 ARG A N 1
ATOM 673 C CA . ARG A 1 87 ? 16.328 1.678 -17.558 1.00 63.19 87 ARG A CA 1
ATOM 674 C C . ARG A 1 87 ? 17.600 0.969 -18.011 1.00 63.19 87 ARG A C 1
ATOM 676 O O . ARG A 1 87 ? 18.609 1.629 -18.223 1.00 63.19 87 ARG A O 1
ATOM 683 N N . ALA A 1 88 ? 17.578 -0.354 -18.131 1.00 55.69 88 ALA A N 1
ATOM 684 C CA . ALA A 1 88 ? 18.637 -1.056 -18.856 1.00 55.69 88 ALA A CA 1
ATOM 685 C C . ALA A 1 88 ? 18.072 -1.804 -20.058 1.00 55.69 88 ALA A C 1
ATOM 687 O O . ALA A 1 88 ? 16.933 -2.277 -20.043 1.00 55.69 88 ALA A O 1
ATOM 688 N N . GLN A 1 89 ? 18.895 -1.905 -21.096 1.00 51.41 89 GLN A N 1
ATOM 689 C CA . GLN A 1 89 ? 18.661 -2.798 -22.221 1.00 51.41 89 GLN A CA 1
ATOM 690 C C . GLN A 1 89 ? 18.861 -4.242 -21.734 1.00 51.41 89 GLN A C 1
ATOM 692 O O . GLN A 1 89 ? 19.875 -4.541 -21.111 1.00 51.41 89 GLN A O 1
ATOM 697 N N . GLY A 1 90 ? 17.882 -5.119 -21.975 1.00 54.16 90 GLY A N 1
ATOM 698 C CA . GLY A 1 90 ? 17.975 -6.546 -21.629 1.00 54.16 90 GLY A CA 1
ATOM 699 C C . GLY A 1 90 ? 17.206 -6.999 -20.383 1.00 54.16 90 GLY A C 1
ATOM 700 O O . GLY A 1 90 ? 17.507 -8.058 -19.843 1.00 54.16 90 GLY A O 1
ATOM 701 N N . ALA A 1 91 ? 16.212 -6.242 -19.905 1.00 55.91 91 ALA A N 1
ATOM 702 C CA . ALA A 1 91 ? 15.331 -6.742 -18.848 1.00 55.91 91 ALA A CA 1
ATOM 703 C C . ALA A 1 91 ? 14.677 -8.080 -19.255 1.00 55.91 91 ALA A C 1
ATOM 705 O O . ALA A 1 91 ? 14.256 -8.248 -20.397 1.00 55.91 91 ALA A O 1
ATOM 706 N N . LEU A 1 92 ? 14.523 -9.004 -18.298 1.00 60.81 92 LEU A N 1
ATOM 707 C CA . LEU A 1 92 ? 13.793 -10.269 -18.490 1.00 60.81 92 LEU A CA 1
ATOM 708 C C . LEU A 1 92 ? 12.314 -10.052 -18.867 1.00 60.81 92 LEU A C 1
ATOM 710 O O . LEU A 1 92 ? 11.643 -10.973 -19.323 1.00 60.81 92 LEU A O 1
ATOM 714 N N . CYS A 1 93 ? 11.795 -8.835 -18.675 1.00 64.69 93 CYS A N 1
ATOM 715 C CA . CYS A 1 93 ? 10.458 -8.454 -19.100 1.00 64.69 93 CYS A CA 1
ATOM 716 C C . CYS A 1 93 ? 10.505 -7.714 -20.450 1.00 64.69 93 CYS A C 1
ATOM 718 O O . CYS A 1 93 ? 11.254 -6.743 -20.570 1.00 64.69 93 CYS A O 1
ATOM 720 N N . PRO A 1 94 ? 9.670 -8.091 -21.440 1.00 65.19 94 PRO A N 1
ATOM 721 C CA . PRO A 1 94 ? 9.682 -7.479 -22.773 1.00 65.19 94 PRO A CA 1
ATOM 722 C C . PRO A 1 94 ? 9.189 -6.023 -22.789 1.00 65.19 94 PRO A C 1
ATOM 724 O O . PRO A 1 94 ? 9.337 -5.330 -23.792 1.00 65.19 94 PRO A O 1
ATOM 727 N N . VAL A 1 95 ? 8.577 -5.551 -21.699 1.00 72.62 95 VAL A N 1
ATOM 728 C CA . VAL A 1 95 ? 8.059 -4.186 -21.582 1.00 72.62 95 VAL A CA 1
ATOM 729 C C . VAL A 1 95 ? 9.041 -3.339 -20.770 1.00 72.62 95 VAL A C 1
ATOM 731 O O . VAL A 1 95 ? 9.422 -3.753 -19.673 1.00 72.62 95 VAL A O 1
ATOM 734 N N . PRO A 1 96 ? 9.406 -2.132 -21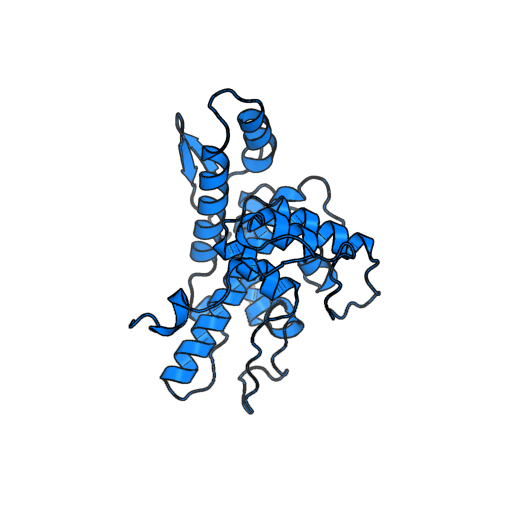.245 1.00 70.69 96 PRO A N 1
ATOM 735 C CA . PRO A 1 96 ? 10.241 -1.216 -20.484 1.00 70.69 96 PRO A CA 1
ATOM 736 C C . PRO A 1 96 ? 9.672 -0.938 -19.094 1.00 70.69 96 PRO A C 1
ATOM 738 O O . PRO A 1 96 ? 8.470 -0.696 -18.914 1.00 70.69 96 PRO A O 1
ATOM 741 N N . ASP A 1 97 ? 10.561 -0.930 -18.107 1.00 72.62 97 ASP A N 1
ATOM 742 C CA . ASP A 1 97 ? 10.169 -0.694 -16.732 1.00 72.62 97 ASP A CA 1
ATOM 743 C C . ASP A 1 97 ? 9.558 0.707 -16.567 1.00 72.62 97 ASP A C 1
ATOM 745 O O . ASP A 1 97 ? 10.095 1.730 -16.996 1.00 72.62 97 ASP A O 1
ATOM 749 N N . SER A 1 98 ? 8.390 0.754 -15.939 1.00 77.56 98 SER A N 1
ATOM 750 C CA . SER A 1 98 ? 7.656 1.981 -15.649 1.00 77.56 98 SER A CA 1
ATOM 751 C C . SER A 1 98 ? 6.840 1.791 -14.376 1.00 77.56 98 SER A C 1
ATOM 753 O O . SER A 1 98 ? 6.528 0.655 -14.026 1.00 77.56 98 SER A O 1
ATOM 755 N N . PRO A 1 99 ? 6.401 2.867 -13.703 1.00 79.31 99 PRO A N 1
ATOM 756 C CA . PRO A 1 99 ? 5.530 2.765 -12.532 1.00 79.31 99 PRO A CA 1
ATOM 757 C C . PRO A 1 99 ? 4.301 1.880 -12.760 1.00 79.31 99 PRO A C 1
ATOM 759 O O . PRO A 1 99 ? 3.969 1.034 -11.939 1.00 79.31 99 PRO A O 1
ATOM 762 N N . THR A 1 100 ? 3.642 2.032 -13.912 1.00 83.31 100 THR A N 1
ATOM 763 C CA . THR A 1 100 ? 2.469 1.221 -14.260 1.00 83.31 100 THR A CA 1
ATOM 764 C C . THR A 1 100 ? 2.848 -0.232 -14.521 1.00 83.31 100 THR A C 1
ATOM 766 O O . THR A 1 100 ? 2.108 -1.136 -14.130 1.00 83.31 100 THR A O 1
ATOM 769 N N . HIS A 1 101 ? 3.992 -0.466 -15.162 1.00 84.00 101 HIS A N 1
ATOM 770 C CA . HIS A 1 101 ? 4.475 -1.811 -15.421 1.00 84.00 101 HIS A CA 1
ATOM 771 C C . HIS A 1 101 ? 4.883 -2.523 -14.128 1.00 84.00 101 HIS A C 1
ATOM 773 O O . HIS A 1 101 ? 4.276 -3.531 -13.778 1.00 84.00 101 HIS A O 1
ATOM 779 N N . GLY A 1 102 ? 5.807 -1.942 -13.366 1.00 82.19 102 GLY A N 1
ATOM 780 C CA . GLY A 1 102 ? 6.379 -2.520 -12.154 1.00 82.19 102 GLY A CA 1
ATOM 781 C C . GLY A 1 102 ? 5.408 -2.705 -10.988 1.00 82.19 102 GLY A C 1
ATOM 782 O O . GLY A 1 102 ? 5.731 -3.426 -10.053 1.00 82.19 102 GLY A O 1
ATOM 783 N N . ILE A 1 103 ? 4.228 -2.079 -11.031 1.00 83.38 103 ILE A N 1
ATOM 784 C CA . ILE A 1 103 ? 3.196 -2.237 -9.993 1.00 83.38 103 ILE A CA 1
ATOM 785 C C . ILE A 1 103 ? 2.030 -3.094 -10.458 1.00 83.38 103 ILE A C 1
ATOM 787 O O . ILE A 1 103 ? 1.372 -3.715 -9.631 1.00 83.38 103 ILE A O 1
ATOM 791 N N . ARG A 1 104 ? 1.725 -3.113 -11.757 1.00 84.25 104 ARG A N 1
ATOM 792 C CA . ARG A 1 104 ? 0.510 -3.768 -12.256 1.00 84.25 104 ARG A CA 1
ATOM 793 C C . ARG A 1 104 ? 0.705 -4.539 -13.544 1.00 84.25 104 ARG A C 1
ATOM 795 O O . ARG A 1 104 ? 0.083 -5.577 -13.686 1.00 84.25 104 ARG A O 1
ATOM 802 N N . ALA A 1 105 ? 1.396 -3.999 -14.548 1.00 84.69 105 ALA A N 1
ATOM 803 C CA . ALA A 1 105 ? 1.379 -4.636 -15.873 1.00 84.69 105 ALA A CA 1
ATOM 804 C C . ALA A 1 105 ? 2.353 -5.818 -15.981 1.00 84.69 105 ALA A C 1
ATOM 806 O O . ALA A 1 105 ? 2.155 -6.682 -16.828 1.00 84.69 105 ALA A O 1
ATOM 807 N N . CYS A 1 106 ? 3.377 -5.864 -15.131 1.00 85.19 106 CYS A N 1
ATOM 808 C CA . CYS A 1 106 ? 4.289 -6.991 -15.022 1.00 85.19 106 CYS A CA 1
ATOM 809 C C . CYS A 1 106 ? 3.568 -8.210 -14.412 1.00 85.19 106 CYS A C 1
ATOM 811 O O . CYS A 1 106 ? 2.943 -8.057 -13.355 1.00 85.19 106 CYS A O 1
ATOM 813 N N . PRO A 1 107 ? 3.677 -9.417 -15.004 1.00 87.56 107 PRO A N 1
ATOM 814 C CA . PRO A 1 107 ? 3.129 -10.643 -14.420 1.00 87.56 107 PRO A CA 1
ATOM 815 C C . PRO A 1 107 ? 3.625 -10.913 -12.996 1.00 87.56 107 PRO A C 1
ATOM 817 O O . PRO A 1 107 ? 2.832 -11.294 -12.139 1.00 87.56 107 PRO A O 1
ATOM 820 N N . GLU A 1 108 ? 4.898 -10.634 -12.706 1.00 87.69 108 GLU A N 1
ATOM 821 C CA . GLU A 1 108 ? 5.462 -10.803 -11.360 1.00 87.69 108 GLU A CA 1
ATOM 822 C C . GLU A 1 108 ? 4.885 -9.795 -10.360 1.00 87.69 108 GLU A C 1
ATOM 824 O O . GLU A 1 108 ? 4.605 -10.143 -9.213 1.00 87.69 108 GLU A O 1
ATOM 829 N N . ALA A 1 109 ? 4.602 -8.563 -10.797 1.00 89.81 109 ALA A N 1
ATOM 830 C CA . ALA A 1 109 ? 3.905 -7.597 -9.954 1.00 89.81 109 ALA A CA 1
ATOM 831 C C . ALA A 1 109 ? 2.460 -8.040 -9.670 1.00 89.81 109 ALA A C 1
ATOM 833 O O . ALA A 1 109 ? 1.996 -7.948 -8.534 1.00 89.81 109 ALA A O 1
ATOM 834 N N . LEU A 1 110 ? 1.748 -8.576 -10.672 1.00 91.50 110 LEU A N 1
ATOM 835 C CA . LEU A 1 110 ? 0.426 -9.178 -10.463 1.00 91.50 110 LEU A CA 1
ATOM 836 C C . LEU A 1 110 ? 0.494 -10.372 -9.519 1.00 91.50 110 LEU A C 1
ATOM 838 O O . LEU A 1 110 ? -0.386 -10.505 -8.672 1.00 91.50 110 LEU A O 1
ATOM 842 N N . ARG A 1 111 ? 1.520 -11.219 -9.626 1.00 92.50 111 ARG A N 1
ATOM 843 C CA . ARG A 1 111 ? 1.704 -12.351 -8.718 1.00 92.50 111 ARG A CA 1
ATOM 844 C C . ARG A 1 111 ? 1.772 -11.873 -7.269 1.00 92.50 111 ARG A C 1
ATOM 846 O O . ARG A 1 111 ? 1.039 -12.409 -6.452 1.00 92.50 111 ARG A O 1
ATOM 853 N N . VAL A 1 112 ? 2.516 -10.805 -6.970 1.00 94.38 112 VAL A N 1
ATOM 854 C CA . VAL A 1 112 ? 2.547 -10.197 -5.624 1.00 94.38 112 VAL A CA 1
ATOM 855 C C . VAL A 1 112 ? 1.150 -9.798 -5.134 1.00 94.38 112 VAL A C 1
ATOM 857 O O . VAL A 1 112 ? 0.779 -10.137 -4.011 1.00 94.38 112 VAL A O 1
ATOM 860 N N . TRP A 1 113 ? 0.336 -9.141 -5.968 1.00 95.56 113 TRP A N 1
ATOM 861 C CA . TRP A 1 113 ? -1.044 -8.799 -5.599 1.00 95.56 113 TRP A CA 1
ATOM 862 C C . TRP A 1 113 ? -1.886 -10.026 -5.249 1.00 95.56 113 TRP A C 1
ATOM 864 O O . TRP A 1 113 ? -2.576 -10.023 -4.229 1.00 95.56 113 TRP A O 1
ATOM 874 N N . HIS A 1 114 ? -1.827 -11.069 -6.081 1.00 94.81 114 HIS A N 1
ATOM 875 C CA . HIS A 1 114 ? -2.594 -12.298 -5.875 1.00 94.81 114 HIS A CA 1
ATOM 876 C C . HIS A 1 114 ? -2.120 -13.058 -4.636 1.00 94.81 114 HIS A C 1
ATOM 878 O O . HIS A 1 114 ? -2.940 -13.487 -3.828 1.00 94.81 114 HIS A O 1
ATOM 884 N N . THR A 1 115 ? -0.807 -13.143 -4.439 1.00 94.44 115 THR A N 1
ATOM 885 C CA . THR A 1 115 ? -0.171 -13.735 -3.259 1.00 94.44 115 THR A CA 1
ATOM 886 C C . THR A 1 115 ? -0.589 -13.028 -1.964 1.00 94.44 115 THR A C 1
ATOM 888 O O . THR A 1 115 ? -0.696 -13.663 -0.919 1.00 94.44 115 THR A O 1
ATOM 891 N N . CYS A 1 116 ? -0.915 -11.734 -2.030 1.00 95.94 116 CYS A N 1
ATOM 892 C CA . CYS A 1 116 ? -1.425 -10.959 -0.900 1.00 95.94 116 CYS A CA 1
ATOM 893 C C . CYS A 1 116 ? -2.960 -10.988 -0.742 1.00 95.94 116 CYS A C 1
ATOM 895 O O . CYS A 1 116 ? -3.465 -10.431 0.233 1.00 95.94 116 CYS A O 1
ATOM 897 N N . LEU A 1 117 ? -3.736 -11.613 -1.639 1.00 95.69 117 LEU A N 1
ATOM 898 C CA . LEU A 1 117 ? -5.201 -11.706 -1.500 1.00 95.69 117 LEU A CA 1
ATOM 899 C C . LEU A 1 117 ? -5.669 -12.428 -0.223 1.00 95.69 117 LEU A C 1
ATOM 901 O O . LEU A 1 117 ? -6.654 -11.974 0.363 1.00 95.69 117 LEU A O 1
ATOM 905 N N . PRO A 1 118 ? -5.008 -13.500 0.261 1.00 95.50 118 PRO A N 1
ATOM 906 C CA . PRO A 1 118 ? -5.360 -14.107 1.543 1.00 95.50 118 PRO A CA 1
ATOM 907 C C . PRO A 1 118 ? -5.337 -13.109 2.708 1.00 95.50 118 PRO A C 1
ATOM 909 O O . PRO A 1 118 ? -6.209 -13.172 3.570 1.00 95.50 118 PRO A O 1
ATOM 912 N N . LEU A 1 119 ? -4.424 -12.129 2.699 1.00 95.88 119 LEU A N 1
ATOM 913 C CA . LEU A 1 119 ? -4.375 -11.075 3.721 1.00 95.88 119 LEU A CA 1
ATOM 914 C C . LEU A 1 119 ? -5.593 -10.155 3.668 1.00 95.88 119 LEU A C 1
ATOM 916 O O . LEU A 1 119 ? -6.129 -9.768 4.704 1.00 95.88 119 LEU A O 1
ATOM 920 N N . LEU A 1 120 ? -6.056 -9.824 2.463 1.00 96.00 120 LEU A N 1
ATOM 921 C CA . LEU A 1 120 ? -7.268 -9.032 2.283 1.00 96.00 120 LEU A CA 1
ATOM 922 C C . LEU A 1 120 ? -8.508 -9.781 2.799 1.00 96.00 120 LEU A C 1
ATOM 924 O O . LEU A 1 120 ? -9.362 -9.191 3.462 1.00 96.00 120 LEU A O 1
ATOM 928 N N . ARG A 1 121 ? -8.573 -11.095 2.554 1.00 95.50 121 ARG A N 1
ATOM 929 C CA . ARG A 1 121 ? -9.634 -11.959 3.090 1.00 95.50 121 ARG A CA 1
ATOM 930 C C . ARG A 1 121 ? -9.563 -12.067 4.609 1.00 95.50 121 ARG A C 1
ATOM 932 O O . ARG A 1 121 ? -10.599 -11.977 5.255 1.00 95.50 121 ARG A O 1
ATOM 939 N N . ALA A 1 122 ? -8.362 -12.179 5.178 1.00 95.56 122 ALA A N 1
ATOM 940 C CA . ALA A 1 122 ? -8.157 -12.174 6.625 1.00 95.56 122 ALA A CA 1
ATOM 941 C C . ALA A 1 122 ? -8.572 -10.840 7.267 1.00 95.56 122 ALA A C 1
ATOM 943 O O . ALA A 1 122 ? -9.033 -10.816 8.401 1.00 95.56 122 ALA A O 1
ATOM 944 N N . LEU A 1 123 ? -8.495 -9.730 6.528 1.00 95.25 123 LEU A N 1
ATOM 945 C CA . LEU A 1 123 ? -9.088 -8.451 6.923 1.00 95.25 123 LEU A CA 1
ATOM 946 C C . LEU A 1 123 ? -10.624 -8.419 6.807 1.00 95.25 123 LEU A C 1
ATOM 948 O O . LEU A 1 123 ? -11.227 -7.389 7.092 1.00 95.25 123 LEU A O 1
ATOM 952 N N . GLY A 1 124 ? -11.290 -9.493 6.388 1.00 94.12 124 GLY A N 1
ATOM 953 C CA . GLY A 1 124 ? -12.745 -9.544 6.225 1.00 94.12 124 GLY A CA 1
ATOM 954 C C . GLY A 1 124 ? -13.257 -8.980 4.898 1.00 94.12 124 GLY A C 1
ATOM 955 O O . GLY A 1 124 ? -14.447 -8.704 4.775 1.00 94.12 124 GLY A O 1
ATOM 956 N N . VAL A 1 125 ? -12.388 -8.780 3.900 1.00 93.56 125 VAL A N 1
ATOM 957 C CA . VAL A 1 125 ? -12.791 -8.320 2.563 1.00 93.56 125 VAL A CA 1
ATOM 958 C C . VAL A 1 125 ? -12.743 -9.491 1.583 1.00 93.56 125 VAL A C 1
ATOM 960 O O . VAL A 1 125 ? -11.675 -9.938 1.173 1.00 93.56 125 VAL A O 1
ATOM 963 N N . SER A 1 126 ? -13.918 -9.987 1.198 1.00 91.12 126 SER A N 1
ATOM 964 C CA . SER A 1 126 ? -14.088 -11.113 0.267 1.00 91.12 126 SER A CA 1
ATOM 965 C C . SER A 1 126 ? -14.479 -10.692 -1.154 1.00 91.12 126 SER A C 1
ATOM 967 O O . SER A 1 126 ? -14.553 -11.541 -2.042 1.00 91.12 126 SER A O 1
ATOM 969 N N . THR A 1 127 ? -14.717 -9.397 -1.390 1.00 90.75 127 THR A N 1
ATOM 970 C CA . THR A 1 127 ? -15.116 -8.865 -2.698 1.00 90.75 127 THR A CA 1
ATOM 971 C C . THR A 1 127 ? -14.086 -9.209 -3.773 1.00 90.75 127 THR A C 1
ATOM 973 O O . THR A 1 127 ? -12.892 -8.964 -3.599 1.00 90.75 127 THR A O 1
ATOM 976 N N . ALA A 1 128 ? -14.548 -9.739 -4.908 1.00 91.56 128 ALA A N 1
ATOM 977 C CA . ALA A 1 128 ? -13.696 -9.972 -6.069 1.00 91.56 128 ALA A CA 1
ATOM 978 C C . ALA A 1 128 ? -13.150 -8.642 -6.613 1.00 91.56 128 ALA A C 1
ATOM 980 O O . ALA A 1 128 ? -13.887 -7.666 -6.765 1.00 91.56 128 ALA A O 1
ATOM 981 N N . LEU A 1 129 ? -11.850 -8.605 -6.904 1.00 93.56 129 LEU A N 1
ATOM 982 C CA . LEU A 1 129 ? -11.140 -7.385 -7.273 1.00 93.56 129 LEU A CA 1
ATOM 983 C C . LEU A 1 129 ? -10.618 -7.443 -8.707 1.00 93.56 129 LEU A C 1
ATOM 985 O O . LEU A 1 129 ? -9.948 -8.392 -9.105 1.00 93.56 129 LEU A O 1
ATOM 989 N N . THR A 1 130 ? -10.839 -6.364 -9.454 1.00 92.62 130 THR A N 1
ATOM 990 C CA . THR A 1 130 ? -10.252 -6.178 -10.787 1.00 92.62 130 THR A CA 1
ATOM 991 C C . THR A 1 130 ? -8.904 -5.468 -10.682 1.00 92.62 130 THR A C 1
ATOM 993 O O . THR A 1 130 ? -8.825 -4.345 -10.183 1.00 92.62 130 THR A O 1
ATOM 996 N N . PHE A 1 131 ? -7.832 -6.065 -11.205 1.00 90.94 131 PHE A N 1
ATOM 997 C CA . PHE A 1 131 ? -6.471 -5.509 -11.135 1.00 90.94 131 PHE A CA 1
ATOM 998 C C . PHE A 1 131 ? -6.143 -4.566 -12.307 1.00 90.94 131 PHE A C 1
ATOM 1000 O O . PHE A 1 131 ? -5.334 -4.851 -13.198 1.00 90.94 131 PHE A O 1
ATOM 1007 N N . GLY A 1 132 ? -6.789 -3.398 -12.306 1.00 89.69 132 GLY A N 1
ATOM 1008 C CA . GLY A 1 132 ? -6.487 -2.287 -13.220 1.00 89.69 132 GLY A CA 1
ATOM 1009 C C . GLY A 1 132 ? -5.764 -1.129 -12.517 1.00 89.69 132 GLY A C 1
ATOM 1010 O O . GLY A 1 132 ? -5.967 -0.954 -11.318 1.00 89.69 132 GLY A O 1
ATOM 1011 N N . PRO A 1 133 ? -4.986 -0.285 -13.228 1.00 89.25 133 PRO A N 1
ATOM 1012 C CA . PRO A 1 133 ? -4.305 0.865 -12.621 1.00 89.25 133 PRO A CA 1
ATOM 1013 C C . PRO A 1 133 ? -5.257 1.805 -11.874 1.00 89.25 133 PRO A C 1
ATOM 1015 O O . PRO A 1 133 ? -4.967 2.193 -10.751 1.00 89.25 133 PRO A O 1
ATOM 1018 N N . PHE A 1 134 ? -6.420 2.109 -12.461 1.00 92.19 134 PHE A N 1
ATOM 1019 C CA . PHE A 1 134 ? -7.448 2.939 -11.823 1.00 92.19 134 PHE A CA 1
ATOM 1020 C C . PHE A 1 134 ? -7.934 2.334 -10.498 1.00 92.19 134 PHE A C 1
ATOM 1022 O O . PHE A 1 134 ? -8.024 3.026 -9.487 1.00 92.19 134 PHE A O 1
ATOM 1029 N N . HIS A 1 135 ? -8.187 1.023 -10.490 1.00 93.88 135 HIS A N 1
ATOM 1030 C CA . HIS A 1 135 ? -8.647 0.302 -9.308 1.00 93.88 135 HIS A CA 1
ATOM 1031 C C . HIS A 1 135 ? -7.565 0.223 -8.228 1.00 93.88 135 HIS A C 1
ATOM 1033 O O . HIS A 1 135 ? -7.842 0.517 -7.074 1.00 93.88 135 HIS A O 1
ATOM 1039 N N . ILE A 1 136 ? -6.323 -0.098 -8.586 1.00 94.06 136 ILE A N 1
ATOM 1040 C CA . ILE A 1 136 ? -5.218 -0.186 -7.624 1.00 94.06 136 ILE A CA 1
ATOM 1041 C C . ILE A 1 136 ? -4.917 1.189 -7.013 1.00 94.06 136 ILE A C 1
ATOM 1043 O O . ILE A 1 136 ? -4.853 1.320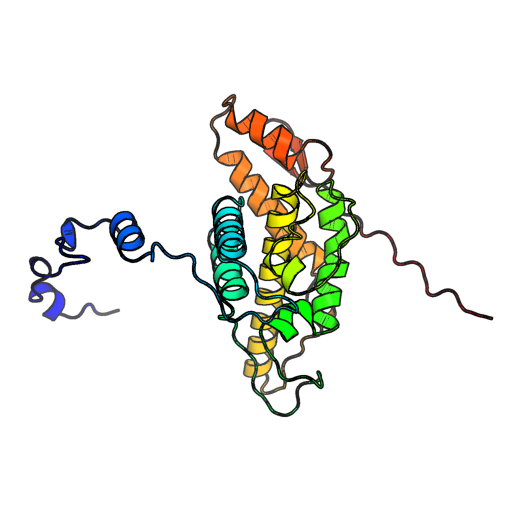 -5.792 1.00 94.06 136 ILE A O 1
ATOM 1047 N N . VAL A 1 137 ? -4.773 2.228 -7.843 1.00 93.38 137 VAL A N 1
ATOM 1048 C CA . VAL A 1 137 ? -4.473 3.590 -7.370 1.00 93.38 137 VAL A CA 1
ATOM 1049 C C . VAL A 1 137 ? -5.619 4.135 -6.514 1.00 93.38 137 VAL A C 1
ATOM 1051 O O . VAL A 1 137 ? -5.369 4.698 -5.452 1.00 93.38 137 VAL A O 1
ATOM 1054 N N . GLY A 1 138 ? -6.867 3.921 -6.943 1.00 93.81 138 GLY A N 1
ATOM 1055 C CA . GLY A 1 138 ? -8.075 4.384 -6.256 1.00 93.81 138 GLY A CA 1
ATOM 1056 C C . GLY A 1 138 ? -8.529 3.527 -5.072 1.00 93.81 138 GLY A C 1
ATOM 1057 O O . GLY A 1 138 ? -9.558 3.844 -4.471 1.00 93.81 138 GLY A O 1
ATOM 1058 N N . ALA A 1 139 ? -7.808 2.442 -4.759 1.00 95.44 139 ALA A N 1
ATOM 1059 C CA . ALA A 1 139 ? -8.221 1.408 -3.807 1.00 95.44 139 ALA A CA 1
ATOM 1060 C C . ALA A 1 139 ? -9.659 0.913 -4.059 1.00 95.44 139 ALA A C 1
ATOM 1062 O O . ALA A 1 139 ? -10.521 1.051 -3.198 1.00 95.44 139 ALA A O 1
ATOM 1063 N N . TRP A 1 140 ? -9.903 0.403 -5.270 1.00 95.19 140 TRP A N 1
ATOM 1064 C CA . TRP A 1 140 ? -11.184 -0.038 -5.837 1.00 95.19 140 TRP A CA 1
ATOM 1065 C C . TRP A 1 140 ? -12.354 0.849 -5.395 1.00 95.19 140 TRP A C 1
ATOM 1067 O O . TRP A 1 140 ? -13.106 0.473 -4.498 1.00 95.19 140 TRP A O 1
ATOM 1077 N N . PRO A 1 141 ? -12.528 2.030 -6.020 1.00 91.62 141 PRO A N 1
ATOM 1078 C CA . PRO A 1 141 ? -13.493 3.045 -5.583 1.00 91.62 141 PRO A CA 1
ATOM 1079 C C . PRO A 1 141 ? -14.937 2.554 -5.412 1.00 91.62 141 PRO A C 1
ATOM 1081 O O . PRO A 1 141 ? -15.694 3.140 -4.646 1.00 91.62 141 PRO A O 1
ATOM 1084 N N . THR A 1 142 ? -15.312 1.476 -6.101 1.00 89.06 142 THR A N 1
ATOM 1085 C CA . THR A 1 142 ? -16.634 0.846 -6.023 1.00 89.06 142 THR A CA 1
ATOM 1086 C C . THR A 1 142 ? -16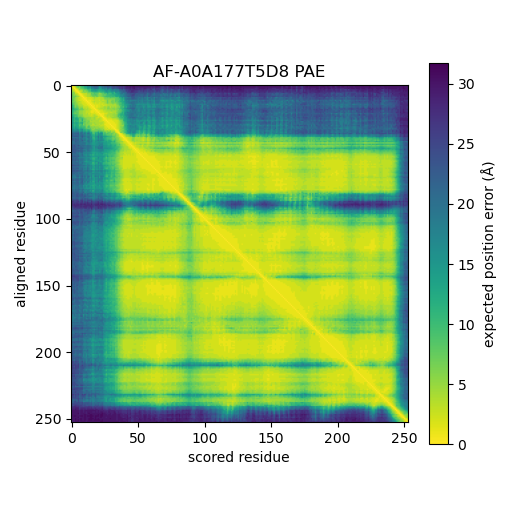.866 0.042 -4.736 1.00 89.06 142 THR A C 1
ATOM 1088 O O . THR A 1 142 ? -18.010 -0.250 -4.405 1.00 89.06 142 THR A O 1
ATOM 1091 N N . VAL A 1 143 ? -15.815 -0.299 -3.983 1.00 89.19 143 VAL A N 1
ATOM 1092 C CA . VAL A 1 143 ? -15.897 -1.050 -2.720 1.00 89.19 143 VAL A CA 1
ATOM 1093 C C . VAL A 1 143 ? -15.876 -0.068 -1.544 1.00 89.19 143 VAL A C 1
ATOM 1095 O O . VAL A 1 143 ? -14.826 0.253 -0.987 1.00 89.19 143 VAL A O 1
ATOM 1098 N N . SER A 1 144 ? -17.049 0.446 -1.170 1.00 85.69 144 SER A N 1
ATOM 1099 C CA . SER A 1 144 ? -17.184 1.512 -0.164 1.00 85.69 144 SER A CA 1
ATOM 1100 C C . SER A 1 144 ? -17.214 1.004 1.281 1.00 85.69 144 SER A C 1
ATOM 1102 O O . SER A 1 144 ? -16.526 1.560 2.136 1.00 85.69 144 SER A O 1
ATOM 1104 N N . LEU A 1 145 ? -17.961 -0.071 1.559 1.00 85.44 145 LEU A N 1
ATOM 1105 C CA . LEU A 1 145 ? -18.244 -0.526 2.927 1.00 85.44 145 LEU A CA 1
ATOM 1106 C C . LEU A 1 145 ? -16.965 -0.844 3.721 1.00 85.44 145 LEU A C 1
ATOM 1108 O O . LEU A 1 145 ? -16.820 -0.432 4.867 1.00 85.44 145 LEU A O 1
ATOM 1112 N N . MET A 1 146 ? -16.010 -1.528 3.086 1.00 90.06 146 MET A N 1
ATOM 1113 C CA . MET A 1 146 ? -14.743 -1.956 3.696 1.00 90.06 146 MET A CA 1
ATOM 1114 C C . MET A 1 146 ? -13.538 -1.125 3.229 1.00 90.06 146 MET A C 1
ATOM 1116 O O . MET A 1 146 ? -12.388 -1.565 3.339 1.00 90.06 146 MET A O 1
ATOM 1120 N N . ARG A 1 147 ? -13.782 0.092 2.721 1.00 93.88 147 ARG A N 1
ATOM 1121 C CA . ARG A 1 147 ? -12.749 0.958 2.134 1.00 93.88 147 ARG A CA 1
ATOM 1122 C C . ARG A 1 147 ? -11.505 1.126 3.017 1.00 93.88 147 ARG A C 1
ATOM 1124 O O . ARG A 1 147 ? -10.415 0.950 2.480 1.00 93.88 147 ARG A O 1
ATOM 1131 N N . PRO A 1 148 ? -11.592 1.384 4.341 1.00 95.69 148 PRO A N 1
ATOM 1132 C CA . PRO A 1 148 ? -10.391 1.551 5.163 1.00 95.69 148 PRO A CA 1
ATOM 1133 C C . PRO A 1 148 ? -9.467 0.325 5.155 1.00 95.69 148 PRO A C 1
ATOM 1135 O O . PRO A 1 148 ? -8.247 0.472 5.091 1.00 95.69 148 PRO A O 1
ATOM 1138 N N . ARG A 1 149 ? -10.040 -0.886 5.166 1.00 96.44 149 ARG A N 1
ATOM 1139 C CA . ARG A 1 149 ? -9.284 -2.148 5.124 1.00 96.44 149 ARG A CA 1
ATOM 1140 C C . ARG A 1 149 ? -8.629 -2.360 3.775 1.00 96.44 149 ARG A C 1
ATOM 1142 O O . ARG A 1 149 ? -7.453 -2.706 3.704 1.00 96.44 149 ARG A O 1
ATOM 1149 N N . LEU A 1 150 ? -9.377 -2.074 2.716 1.00 96.56 150 LEU A N 1
ATOM 1150 C CA . LEU A 1 150 ? -8.885 -2.177 1.355 1.00 96.56 150 LEU A CA 1
ATOM 1151 C C . LEU A 1 150 ? -7.765 -1.170 1.066 1.00 96.56 150 LEU A C 1
ATOM 1153 O O . LEU A 1 150 ? -6.765 -1.527 0.452 1.00 96.56 150 LEU A O 1
ATOM 1157 N N . VAL A 1 151 ? -7.901 0.069 1.546 1.00 97.56 151 VAL A N 1
ATOM 1158 C CA . VAL A 1 151 ? -6.868 1.110 1.460 1.00 97.56 151 VAL A CA 1
ATOM 1159 C C . VAL A 1 151 ? -5.601 0.673 2.187 1.00 97.56 151 VAL A C 1
ATOM 1161 O O . VAL A 1 151 ? -4.522 0.768 1.604 1.00 97.56 151 VAL A O 1
ATOM 1164 N N . LEU A 1 152 ? -5.723 0.175 3.423 1.00 98.12 152 LEU A N 1
ATOM 1165 C CA . LEU A 1 152 ? -4.576 -0.298 4.197 1.00 98.12 152 LEU A CA 1
ATOM 1166 C C . LEU A 1 152 ? -3.855 -1.441 3.476 1.00 98.12 152 LEU A C 1
ATOM 1168 O O . LEU A 1 152 ? -2.649 -1.351 3.255 1.00 98.12 152 LEU A O 1
ATOM 1172 N N . TRP A 1 153 ? -4.594 -2.474 3.064 1.00 98.00 153 TRP A N 1
ATOM 1173 C CA . TRP A 1 153 ? -4.038 -3.602 2.318 1.00 98.00 153 TRP A CA 1
ATOM 1174 C C . TRP A 1 153 ? -3.344 -3.140 1.034 1.00 98.00 153 TRP A C 1
ATOM 1176 O O . TRP A 1 153 ? -2.178 -3.458 0.814 1.00 98.00 153 TRP A O 1
ATOM 1186 N N . ARG A 1 154 ? -4.016 -2.308 0.230 1.00 97.50 154 ARG A N 1
ATOM 1187 C CA . ARG A 1 154 ? -3.462 -1.726 -0.998 1.00 97.50 154 ARG A CA 1
ATOM 1188 C C . ARG A 1 154 ? -2.137 -1.023 -0.739 1.00 97.50 154 ARG A C 1
ATOM 1190 O O . ARG A 1 154 ? -1.177 -1.257 -1.462 1.00 97.50 154 ARG A O 1
ATOM 1197 N N . ASN A 1 155 ? -2.078 -0.178 0.285 1.00 98.00 155 ASN A N 1
ATOM 1198 C CA . ASN A 1 155 ? -0.873 0.571 0.629 1.00 98.00 155 ASN A CA 1
ATOM 1199 C C . ASN A 1 155 ? 0.272 -0.359 1.062 1.00 98.00 155 ASN A C 1
ATOM 1201 O O . ASN A 1 155 ? 1.396 -0.207 0.591 1.00 98.00 155 ASN A O 1
ATOM 1205 N N . VAL A 1 156 ? -0.015 -1.369 1.886 1.00 97.94 156 VAL A N 1
ATOM 1206 C CA . VAL A 1 156 ? 0.982 -2.369 2.299 1.00 97.94 156 VAL A CA 1
ATOM 1207 C C . VAL A 1 156 ? 1.534 -3.142 1.099 1.00 97.94 156 VAL A C 1
ATOM 1209 O O . VAL A 1 156 ? 2.748 -3.320 0.994 1.00 97.94 156 VAL A O 1
ATOM 1212 N N . VAL A 1 157 ? 0.682 -3.556 0.157 1.00 97.25 157 VAL A N 1
ATOM 1213 C CA . VAL A 1 157 ? 1.136 -4.272 -1.045 1.00 97.25 157 VAL A CA 1
ATOM 1214 C C . VAL A 1 157 ? 1.959 -3.363 -1.963 1.00 97.25 157 VAL A C 1
ATOM 1216 O O . VAL A 1 157 ? 2.993 -3.795 -2.468 1.00 97.25 157 VAL A O 1
ATOM 1219 N N . LEU A 1 158 ? 1.570 -2.092 -2.135 1.00 95.81 158 LEU A N 1
ATOM 1220 C CA . LEU A 1 158 ? 2.373 -1.118 -2.887 1.00 95.81 158 LEU A CA 1
ATOM 1221 C C . LEU A 1 158 ? 3.762 -0.924 -2.271 1.00 95.81 158 LEU A C 1
ATOM 1223 O O . LEU A 1 158 ? 4.752 -0.911 -3.000 1.00 95.81 158 LEU A O 1
ATOM 1227 N N . ALA A 1 159 ? 3.840 -0.797 -0.945 1.00 94.50 159 ALA A N 1
ATOM 1228 C CA . ALA A 1 159 ? 5.113 -0.680 -0.247 1.00 94.50 159 ALA A CA 1
ATOM 1229 C C . ALA A 1 159 ? 5.954 -1.959 -0.384 1.00 94.50 159 ALA A C 1
ATOM 1231 O O . ALA A 1 159 ? 7.135 -1.870 -0.696 1.00 94.50 159 ALA A O 1
ATOM 1232 N N . THR A 1 160 ? 5.338 -3.140 -0.262 1.00 94.56 160 THR A N 1
ATOM 1233 C CA . THR A 1 160 ? 6.011 -4.440 -0.452 1.00 94.56 160 THR A CA 1
ATOM 1234 C C . THR A 1 160 ? 6.615 -4.556 -1.854 1.00 94.56 160 THR A C 1
ATOM 1236 O O . THR A 1 160 ? 7.791 -4.885 -2.002 1.00 94.56 160 THR A O 1
ATOM 1239 N N . LEU A 1 161 ? 5.838 -4.218 -2.891 1.00 93.00 161 LEU A N 1
ATOM 1240 C CA . LEU A 1 161 ? 6.315 -4.161 -4.277 1.00 93.00 161 LEU A CA 1
ATOM 1241 C C . LEU A 1 161 ? 7.488 -3.195 -4.430 1.00 93.00 161 LEU A C 1
ATOM 1243 O O . LEU A 1 161 ? 8.483 -3.517 -5.077 1.00 93.00 161 LEU A O 1
ATOM 1247 N N . HIS A 1 162 ? 7.382 -2.008 -3.836 1.00 91.81 162 HIS A N 1
ATOM 1248 C CA . HIS A 1 162 ? 8.446 -1.022 -3.901 1.00 91.81 162 HIS A CA 1
ATOM 1249 C C . HIS A 1 162 ? 9.741 -1.528 -3.256 1.00 91.81 162 HIS A C 1
ATOM 1251 O O . HIS A 1 162 ? 10.799 -1.471 -3.883 1.00 91.81 162 HIS A O 1
ATOM 1257 N N . THR A 1 163 ? 9.652 -2.097 -2.053 1.00 90.88 163 THR A N 1
ATOM 1258 C CA . THR A 1 163 ? 10.788 -2.683 -1.339 1.00 90.88 163 THR A CA 1
ATOM 1259 C C . THR A 1 163 ? 11.428 -3.814 -2.136 1.00 90.88 163 THR A C 1
ATOM 1261 O O . THR A 1 163 ? 12.642 -3.794 -2.338 1.00 90.88 163 THR A O 1
ATOM 1264 N N . ALA A 1 164 ? 10.636 -4.757 -2.656 1.00 89.75 164 ALA A N 1
ATOM 1265 C CA . ALA A 1 164 ? 11.149 -5.869 -3.456 1.00 89.75 164 ALA A CA 1
ATOM 1266 C C . ALA A 1 164 ? 11.910 -5.376 -4.698 1.00 89.75 164 ALA A C 1
ATOM 1268 O O . ALA A 1 164 ? 12.968 -5.901 -5.042 1.00 89.75 164 ALA A O 1
ATOM 1269 N N . ARG A 1 165 ? 11.416 -4.314 -5.342 1.00 88.00 165 ARG A N 1
ATOM 1270 C CA . ARG A 1 165 ? 12.068 -3.694 -6.504 1.00 88.00 165 ARG A CA 1
ATOM 1271 C C . ARG A 1 165 ? 13.352 -2.954 -6.144 1.00 88.00 165 ARG A C 1
ATOM 1273 O O . ARG A 1 165 ? 14.329 -3.063 -6.884 1.00 88.00 165 ARG A O 1
ATOM 1280 N N . ILE A 1 166 ? 13.374 -2.222 -5.028 1.00 87.81 166 ILE A N 1
ATOM 1281 C CA . ILE A 1 166 ? 14.594 -1.567 -4.534 1.00 87.81 166 ILE A CA 1
ATOM 1282 C C . ILE A 1 166 ? 15.673 -2.608 -4.237 1.00 87.81 166 ILE A C 1
ATOM 1284 O O . ILE A 1 166 ? 16.816 -2.417 -4.651 1.00 87.81 166 ILE A O 1
ATOM 1288 N N . VAL A 1 167 ? 15.313 -3.697 -3.552 1.00 88.50 167 VAL A N 1
ATOM 1289 C CA . VAL A 1 167 ? 16.236 -4.786 -3.204 1.00 88.50 167 VAL A CA 1
ATOM 1290 C C . VAL A 1 167 ? 16.785 -5.436 -4.470 1.00 88.50 167 VAL A C 1
ATOM 1292 O O . VAL A 1 167 ? 17.999 -5.452 -4.648 1.00 88.50 167 VAL A O 1
ATOM 1295 N N . ALA A 1 168 ? 15.917 -5.835 -5.405 1.00 87.44 168 ALA A N 1
ATOM 1296 C CA . ALA A 1 168 ? 16.334 -6.398 -6.689 1.00 87.44 168 ALA A CA 1
ATOM 1297 C C . ALA A 1 168 ? 17.302 -5.474 -7.445 1.00 87.44 168 ALA A C 1
ATOM 1299 O O . ALA A 1 168 ? 18.353 -5.907 -7.914 1.00 87.44 168 ALA A O 1
ATOM 1300 N N . GLY A 1 169 ? 16.981 -4.179 -7.529 1.00 86.06 169 GLY A N 1
ATOM 1301 C CA . GLY A 1 169 ? 17.834 -3.192 -8.187 1.00 86.06 169 GLY A CA 1
ATOM 1302 C C . GLY A 1 169 ? 19.172 -2.976 -7.477 1.00 86.06 169 GLY A C 1
ATOM 1303 O O . GLY A 1 169 ? 20.199 -2.826 -8.136 1.00 86.06 169 GLY A O 1
ATOM 1304 N N . ARG A 1 170 ? 19.180 -2.953 -6.140 1.00 88.12 170 ARG A N 1
ATOM 1305 C CA . ARG A 1 170 ? 20.402 -2.848 -5.334 1.00 88.12 170 ARG A CA 1
ATOM 1306 C C . ARG A 1 170 ? 21.297 -4.060 -5.556 1.00 88.12 170 ARG A C 1
ATOM 1308 O O . ARG A 1 170 ? 22.461 -3.878 -5.896 1.00 88.12 170 ARG A O 1
ATOM 1315 N N . ASP A 1 171 ? 20.757 -5.260 -5.395 1.00 88.50 171 ASP A N 1
ATOM 1316 C CA . ASP A 1 171 ? 21.525 -6.506 -5.445 1.00 88.50 171 ASP A CA 1
ATOM 1317 C C . ASP A 1 171 ? 22.102 -6.738 -6.846 1.00 88.50 171 ASP A C 1
ATOM 1319 O O . ASP A 1 171 ? 23.245 -7.163 -6.999 1.00 88.50 171 ASP A O 1
ATOM 1323 N N . ALA A 1 172 ? 21.350 -6.367 -7.880 1.00 87.25 172 ALA A N 1
ATOM 1324 C CA . ALA A 1 172 ? 21.807 -6.387 -9.261 1.00 87.25 172 ALA A CA 1
ATOM 1325 C C . ALA A 1 172 ? 22.968 -5.426 -9.529 1.00 87.25 172 ALA A C 1
ATOM 1327 O O . ALA A 1 172 ? 23.946 -5.820 -10.159 1.00 87.25 172 ALA A O 1
ATOM 1328 N N . ARG A 1 173 ? 22.901 -4.190 -9.006 1.00 86.81 173 ARG A N 1
ATOM 1329 C CA . ARG A 1 173 ? 24.008 -3.224 -9.108 1.00 86.81 173 ARG A CA 1
ATOM 1330 C C . ARG A 1 173 ? 25.262 -3.726 -8.403 1.00 86.81 173 ARG A C 1
ATOM 1332 O O . ARG A 1 173 ? 26.342 -3.617 -8.967 1.00 86.81 173 ARG A O 1
ATOM 1339 N N . VAL A 1 174 ? 25.112 -4.275 -7.197 1.00 88.69 174 VAL A N 1
ATOM 1340 C CA . VAL A 1 174 ? 26.234 -4.832 -6.423 1.00 88.69 174 VAL A CA 1
ATOM 1341 C C . VAL A 1 174 ? 26.882 -6.002 -7.167 1.00 88.69 174 VAL A C 1
ATOM 1343 O O . VAL A 1 174 ? 28.101 -6.100 -7.199 1.00 88.69 174 VAL A O 1
ATOM 1346 N N . ALA A 1 175 ? 26.078 -6.855 -7.803 1.00 88.19 175 ALA A N 1
ATOM 1347 C CA . ALA A 1 175 ? 26.555 -8.027 -8.532 1.00 88.19 175 ALA A CA 1
ATOM 1348 C C . ALA A 1 175 ? 26.890 -7.771 -10.018 1.00 88.19 175 ALA A C 1
ATOM 1350 O O . ALA A 1 175 ? 27.225 -8.717 -10.724 1.00 88.19 175 ALA A O 1
ATOM 1351 N N . GLY A 1 176 ? 26.762 -6.537 -10.521 1.00 86.50 176 GLY A N 1
ATOM 1352 C CA . GLY A 1 176 ? 27.020 -6.213 -11.931 1.00 86.50 176 GLY A CA 1
ATOM 1353 C C . GLY A 1 176 ? 26.107 -6.931 -12.938 1.00 86.50 176 GLY A C 1
ATOM 1354 O O . GLY A 1 176 ? 26.533 -7.207 -14.056 1.00 86.50 176 GLY A O 1
ATOM 1355 N N . ARG A 1 177 ? 24.864 -7.257 -12.558 1.00 87.06 177 ARG A N 1
ATOM 1356 C CA . ARG A 1 177 ? 23.908 -8.026 -13.381 1.00 87.06 177 ARG A CA 1
ATOM 1357 C C . ARG A 1 177 ? 22.579 -7.298 -13.584 1.00 87.06 177 ARG A C 1
ATOM 1359 O O . ARG A 1 177 ? 22.332 -6.245 -13.001 1.00 87.06 177 ARG A O 1
ATOM 1366 N N . ILE A 1 178 ? 21.708 -7.877 -14.407 1.00 83.88 178 ILE A N 1
ATOM 1367 C CA . ILE A 1 178 ? 20.341 -7.383 -14.625 1.00 83.88 178 ILE A CA 1
ATOM 1368 C C . ILE A 1 178 ? 19.480 -7.709 -13.383 1.00 83.88 178 ILE A C 1
ATOM 1370 O O . ILE A 1 178 ? 19.600 -8.813 -12.848 1.00 83.88 178 ILE A O 1
ATOM 1374 N N . PRO A 1 179 ? 18.624 -6.786 -12.900 1.00 83.44 179 PRO A N 1
ATOM 1375 C CA . PRO A 1 179 ? 17.712 -7.031 -11.792 1.00 83.44 179 PRO A CA 1
ATOM 1376 C C . PRO A 1 179 ? 16.753 -8.177 -12.046 1.00 83.44 179 PRO A C 1
ATOM 1378 O O . PRO A 1 179 ? 16.092 -8.242 -13.083 1.00 83.44 179 PRO A O 1
ATOM 1381 N N . ASP A 1 180 ? 16.643 -9.031 -11.037 1.00 84.19 180 ASP A N 1
ATOM 1382 C CA . ASP A 1 180 ? 15.642 -10.077 -10.987 1.00 84.19 180 ASP A CA 1
ATOM 1383 C C . ASP A 1 180 ? 14.370 -9.550 -10.312 1.00 84.19 180 ASP A C 1
ATOM 1385 O O . ASP A 1 180 ? 14.342 -9.280 -9.111 1.00 84.19 180 ASP A O 1
ATOM 1389 N N . PHE A 1 181 ? 13.312 -9.383 -11.102 1.00 84.81 181 PHE A N 1
ATOM 1390 C CA . PHE A 1 181 ? 12.008 -8.933 -10.620 1.00 84.81 181 PHE A CA 1
ATOM 1391 C C . PHE A 1 181 ? 11.024 -10.084 -10.355 1.00 84.81 181 PHE A C 1
ATOM 1393 O O . PHE A 1 181 ? 9.837 -9.820 -10.162 1.00 84.81 181 PHE A O 1
ATOM 1400 N N . HIS A 1 182 ? 11.484 -11.341 -10.274 1.00 86.00 182 HIS A N 1
ATOM 1401 C CA . HIS A 1 182 ? 10.689 -12.458 -9.745 1.00 86.00 182 HIS A CA 1
ATOM 1402 C C . HIS A 1 182 ? 10.549 -12.327 -8.220 1.00 86.00 182 HIS A C 1
ATOM 1404 O O . HIS A 1 182 ? 11.143 -13.059 -7.428 1.00 86.00 182 HIS A O 1
ATOM 1410 N N . HIS A 1 183 ? 9.767 -11.336 -7.790 1.00 84.25 183 HIS A N 1
ATOM 1411 C CA . HIS A 1 183 ? 9.663 -10.908 -6.395 1.00 84.25 183 HIS A CA 1
ATOM 1412 C C . HIS A 1 183 ? 9.264 -12.042 -5.449 1.00 84.25 183 HIS A C 1
ATOM 1414 O O . HIS A 1 183 ? 9.836 -12.172 -4.375 1.00 84.25 183 HIS A O 1
ATOM 1420 N N . CYS A 1 184 ? 8.319 -12.892 -5.855 1.00 84.31 184 CYS A N 1
ATOM 1421 C CA . CYS A 1 184 ? 7.877 -14.018 -5.032 1.00 84.31 184 CYS A CA 1
ATOM 1422 C C . CYS A 1 184 ? 8.897 -15.165 -4.954 1.00 84.31 184 CYS A C 1
ATOM 1424 O O . CYS A 1 184 ? 8.755 -16.018 -4.088 1.00 84.31 184 CYS A O 1
ATOM 1426 N N . ALA A 1 185 ? 9.896 -15.209 -5.842 1.00 85.06 185 ALA A N 1
ATOM 1427 C CA . ALA A 1 185 ? 10.977 -16.193 -5.770 1.00 85.06 185 ALA A CA 1
ATOM 1428 C C . ALA A 1 185 ? 12.102 -15.745 -4.822 1.00 85.06 185 ALA A C 1
ATOM 1430 O O . ALA A 1 185 ? 12.830 -16.574 -4.288 1.00 85.06 185 ALA A O 1
ATOM 1431 N N . THR A 1 186 ? 12.243 -14.434 -4.613 1.00 83.50 186 THR A N 1
ATOM 1432 C CA . THR A 1 186 ? 13.354 -13.828 -3.859 1.00 83.50 186 THR A CA 1
ATOM 1433 C C . THR A 1 186 ? 12.935 -13.252 -2.507 1.00 83.50 186 THR A C 1
ATOM 1435 O O . THR A 1 186 ? 13.784 -12.973 -1.663 1.00 83.50 186 THR A O 1
ATOM 1438 N N . MET A 1 187 ? 11.632 -13.083 -2.277 1.00 89.12 187 MET A N 1
ATOM 1439 C CA . MET A 1 187 ? 11.057 -12.551 -1.047 1.00 89.12 187 MET A CA 1
ATOM 1440 C C . MET A 1 187 ? 9.825 -13.361 -0.641 1.00 89.12 187 MET A C 1
ATOM 1442 O O . MET A 1 187 ? 8.942 -13.622 -1.461 1.00 89.12 187 MET A O 1
ATOM 1446 N N . ASP A 1 188 ? 9.712 -13.663 0.654 1.00 91.69 188 ASP A N 1
ATOM 1447 C CA . ASP A 1 188 ? 8.462 -14.131 1.259 1.00 91.69 188 ASP A CA 1
ATOM 1448 C C . ASP A 1 188 ? 7.467 -12.963 1.370 1.00 91.69 188 ASP A C 1
ATOM 1450 O O . ASP A 1 188 ? 7.335 -12.280 2.390 1.00 91.69 188 ASP A O 1
ATOM 1454 N N . VAL A 1 189 ? 6.816 -12.689 0.241 1.00 93.00 189 VAL A N 1
ATOM 1455 C CA . VAL A 1 189 ? 5.855 -11.599 0.056 1.00 93.00 189 VAL A CA 1
ATOM 1456 C C . VAL A 1 189 ? 4.681 -11.679 1.046 1.00 93.00 189 VAL A C 1
ATOM 1458 O O . VAL A 1 189 ? 4.387 -10.645 1.655 1.00 93.00 189 VAL A O 1
ATOM 1461 N N . PRO A 1 190 ? 4.016 -12.841 1.255 1.00 92.38 190 PRO A N 1
ATOM 1462 C CA . PRO A 1 190 ? 2.977 -12.976 2.272 1.00 92.38 190 PRO A CA 1
ATOM 1463 C C . PRO A 1 190 ? 3.451 -12.557 3.657 1.00 92.38 190 PRO A C 1
ATOM 1465 O O . PRO A 1 190 ? 2.790 -11.731 4.288 1.00 92.38 190 PRO A O 1
ATOM 1468 N N . SER A 1 191 ? 4.587 -13.079 4.127 1.00 92.38 191 SER A N 1
ATOM 1469 C CA . SER A 1 191 ? 5.078 -12.769 5.471 1.00 92.38 191 SER A CA 1
ATOM 1470 C C . SER A 1 191 ? 5.459 -11.300 5.595 1.00 92.38 191 SER A C 1
ATOM 1472 O O . SER A 1 191 ? 5.029 -10.642 6.539 1.00 92.38 191 SER A O 1
ATOM 1474 N N . HIS A 1 192 ? 6.162 -10.741 4.604 1.00 94.25 192 HIS A N 1
ATOM 1475 C CA . HIS A 1 192 ? 6.544 -9.328 4.608 1.00 94.25 192 HIS A CA 1
ATOM 1476 C C . HIS A 1 192 ? 5.324 -8.397 4.685 1.00 94.25 192 HIS A C 1
ATOM 1478 O O . HIS A 1 192 ? 5.264 -7.502 5.535 1.00 94.25 192 HIS A O 1
ATOM 1484 N N . ALA A 1 193 ? 4.317 -8.635 3.838 1.00 96.25 193 ALA A N 1
ATOM 1485 C CA . ALA A 1 193 ? 3.084 -7.858 3.842 1.00 96.25 193 ALA A CA 1
ATOM 1486 C C . ALA A 1 193 ? 2.286 -8.062 5.143 1.00 96.25 193 ALA A C 1
ATOM 1488 O O . ALA A 1 193 ? 1.767 -7.094 5.699 1.00 96.25 193 ALA A O 1
ATOM 1489 N N . SER A 1 194 ? 2.227 -9.291 5.665 1.00 95.88 194 SER A N 1
ATOM 1490 C CA . SER A 1 194 ? 1.558 -9.606 6.935 1.00 95.88 194 SER A CA 1
ATOM 1491 C C . SER A 1 194 ? 2.177 -8.840 8.095 1.00 95.88 194 SER A C 1
ATOM 1493 O O . SER A 1 194 ? 1.462 -8.158 8.829 1.00 95.88 194 SER A O 1
ATOM 1495 N N . THR A 1 195 ? 3.505 -8.891 8.228 1.00 95.62 195 THR A N 1
ATOM 1496 C CA . THR A 1 195 ? 4.244 -8.177 9.270 1.00 95.62 195 THR A CA 1
ATOM 1497 C C . THR A 1 195 ? 3.998 -6.677 9.176 1.00 95.62 195 THR A C 1
ATOM 1499 O O . THR A 1 195 ? 3.621 -6.065 10.170 1.00 95.62 195 THR A O 1
ATOM 1502 N N . ALA A 1 196 ? 4.124 -6.085 7.984 1.00 96.94 196 ALA A N 1
ATOM 1503 C CA . ALA A 1 196 ? 3.887 -4.656 7.784 1.00 96.94 196 ALA A CA 1
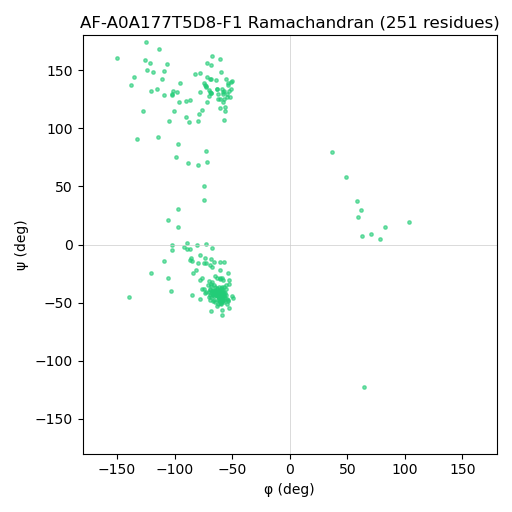ATOM 1504 C C . ALA A 1 196 ? 2.466 -4.232 8.199 1.00 96.94 196 ALA A C 1
ATOM 1506 O O . ALA A 1 196 ? 2.279 -3.194 8.842 1.00 96.94 196 ALA A O 1
ATOM 1507 N N . LEU A 1 197 ? 1.465 -5.044 7.856 1.00 96.75 197 LEU A N 1
ATOM 1508 C CA . LEU A 1 197 ? 0.062 -4.788 8.161 1.00 96.75 197 LEU A CA 1
ATOM 1509 C C . LEU A 1 197 ? -0.222 -4.912 9.664 1.00 96.75 197 LEU A C 1
ATOM 1511 O O . LEU A 1 197 ? -0.818 -4.003 10.247 1.00 96.75 197 LEU A O 1
ATOM 1515 N N . VAL A 1 198 ? 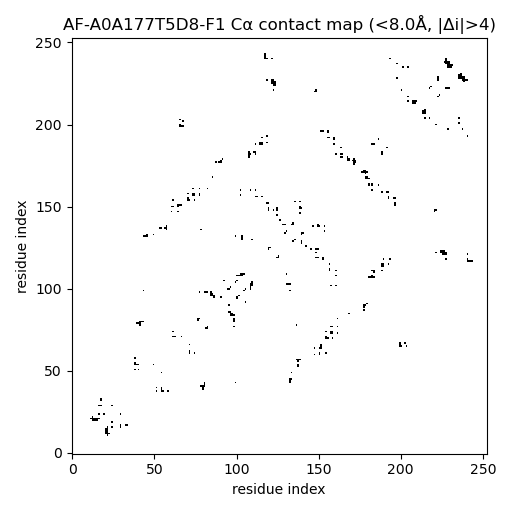0.256 -5.988 10.298 1.00 96.50 198 VAL A N 1
ATOM 1516 C CA . VAL A 1 198 ? 0.160 -6.197 11.750 1.00 96.50 198 VAL A CA 1
ATOM 1517 C C . VAL A 1 198 ? 0.842 -5.051 12.491 1.00 96.50 198 VAL A C 1
ATOM 1519 O O . VAL A 1 198 ? 0.209 -4.430 13.337 1.00 96.50 198 VAL A O 1
ATOM 1522 N N . SER A 1 199 ? 2.069 -4.675 12.118 1.00 96.25 199 SER A N 1
ATOM 1523 C CA . SER A 1 199 ? 2.780 -3.554 12.743 1.00 96.25 199 SER A CA 1
ATOM 1524 C C . SER A 1 199 ? 2.014 -2.232 12.634 1.00 96.25 199 SER A C 1
ATOM 1526 O O . SER A 1 199 ? 1.957 -1.484 13.608 1.00 96.25 199 SER A O 1
ATOM 1528 N N . CYS A 1 200 ? 1.394 -1.939 11.485 1.00 97.06 200 CYS A N 1
ATOM 1529 C CA . CYS A 1 200 ? 0.558 -0.745 11.318 1.00 97.06 200 CYS A CA 1
ATOM 1530 C C . CYS A 1 200 ? -0.650 -0.744 12.262 1.00 97.06 200 CYS A C 1
ATOM 1532 O O . CYS A 1 200 ? -0.963 0.279 12.872 1.00 97.06 200 CYS A O 1
ATOM 1534 N N . LEU A 1 201 ? -1.342 -1.880 12.370 1.00 96.75 201 LEU A N 1
ATOM 1535 C CA . LEU A 1 201 ? -2.542 -2.003 13.193 1.00 96.75 201 LEU A CA 1
ATOM 1536 C C . LEU A 1 201 ? -2.222 -2.020 14.688 1.00 96.75 201 LEU A C 1
ATOM 1538 O O . LEU A 1 201 ? -2.907 -1.326 15.433 1.00 96.75 201 LEU A O 1
ATOM 1542 N N . THR A 1 202 ? -1.163 -2.709 15.114 1.00 95.31 202 THR A N 1
ATOM 1543 C CA . THR A 1 202 ? -0.682 -2.680 16.503 1.00 95.31 202 THR A CA 1
ATOM 1544 C C . THR A 1 202 ? -0.276 -1.264 16.902 1.00 95.31 202 THR A C 1
ATOM 1546 O O . THR A 1 202 ? -0.831 -0.713 17.845 1.00 95.31 202 THR A O 1
ATOM 1549 N N . ALA A 1 203 ? 0.555 -0.587 16.101 1.00 94.25 203 ALA A N 1
ATOM 1550 C CA . ALA A 1 203 ? 0.924 0.803 16.380 1.00 94.25 203 ALA A CA 1
ATOM 1551 C C . ALA A 1 203 ? -0.291 1.749 16.397 1.00 94.25 203 ALA A C 1
ATOM 1553 O O . ALA A 1 203 ? -0.281 2.783 17.062 1.00 94.25 203 ALA A O 1
ATOM 1554 N N . ALA A 1 204 ? -1.347 1.436 15.642 1.00 94.00 204 ALA A N 1
ATOM 1555 C CA . ALA A 1 204 ? -2.580 2.208 15.662 1.00 94.00 204 ALA A CA 1
ATOM 1556 C C . ALA A 1 204 ? -3.467 1.923 16.878 1.00 94.00 204 ALA A C 1
ATOM 1558 O O . ALA A 1 204 ? -4.170 2.843 17.298 1.00 94.00 204 ALA A O 1
ATOM 1559 N N . TRP A 1 205 ? -3.427 0.704 17.415 1.00 93.69 205 TRP A N 1
ATOM 1560 C CA . TRP A 1 205 ? -4.107 0.288 18.640 1.00 93.69 205 TRP A CA 1
ATOM 1561 C C . TRP A 1 205 ? -3.516 0.936 19.888 1.00 93.69 205 TRP A C 1
ATOM 1563 O O . TRP A 1 205 ? -4.267 1.299 20.783 1.00 93.69 205 TRP A O 1
ATOM 1573 N N . ASP A 1 206 ? -2.205 1.165 19.904 1.00 91.44 206 ASP A N 1
ATOM 1574 C CA . ASP A 1 206 ? -1.508 1.722 21.070 1.00 91.44 206 ASP A CA 1
ATOM 1575 C C . ASP A 1 206 ? -1.688 3.247 21.225 1.00 91.44 206 ASP A C 1
ATOM 1577 O O . ASP A 1 206 ? -1.295 3.831 22.231 1.00 91.44 206 ASP A O 1
ATOM 1581 N N . ARG A 1 207 ? -2.268 3.929 20.224 1.00 89.31 207 ARG A N 1
ATOM 1582 C CA . ARG A 1 207 ? -2.440 5.398 20.233 1.00 89.31 207 ARG A CA 1
ATOM 1583 C C . ARG A 1 207 ? -3.596 5.907 21.098 1.00 89.31 207 ARG A C 1
ATOM 1585 O O . ARG A 1 207 ? -3.415 6.929 21.759 1.00 89.31 207 ARG A O 1
ATOM 1592 N N . PRO A 1 208 ? -4.811 5.337 21.030 1.00 88.69 208 PRO A N 1
ATOM 1593 C CA . PRO A 1 208 ? -5.922 5.804 21.841 1.00 88.69 208 PRO A CA 1
ATOM 1594 C C . PRO A 1 208 ? -5.683 5.492 23.319 1.00 88.69 208 PRO A C 1
ATOM 1596 O O . PRO A 1 208 ? -5.217 4.412 23.664 1.00 88.69 208 PRO A O 1
ATOM 1599 N N . ALA A 1 209 ? -6.088 6.406 24.201 1.00 84.44 209 ALA A N 1
ATOM 1600 C CA . ALA A 1 209 ? -6.128 6.110 25.628 1.00 84.44 209 ALA A CA 1
ATOM 1601 C C . ALA A 1 209 ? -7.078 4.923 25.910 1.00 84.44 209 ALA A C 1
ATOM 1603 O O . ALA A 1 209 ? -8.098 4.786 25.206 1.00 84.44 209 ALA A O 1
ATOM 1604 N N . PRO A 1 210 ? -6.796 4.101 26.943 1.00 81.12 210 PRO A N 1
ATOM 1605 C CA . PRO A 1 210 ? -7.693 3.034 27.374 1.00 81.12 210 PRO A CA 1
ATOM 1606 C C . PRO A 1 210 ? -9.115 3.564 27.591 1.00 81.12 210 PRO A C 1
ATOM 1608 O O . PRO A 1 210 ? -9.302 4.678 28.077 1.00 81.12 210 PRO A O 1
ATOM 1611 N N . SER A 1 211 ? -10.122 2.788 27.187 1.00 79.69 211 SER A N 1
ATOM 1612 C CA . SER A 1 211 ? -11.550 3.142 27.314 1.00 79.69 211 SER A CA 1
ATOM 1613 C C . SER A 1 211 ? -12.016 4.381 26.529 1.00 79.69 211 SER A C 1
ATOM 1615 O O . SER A 1 211 ? -13.170 4.790 26.653 1.00 79.69 211 SER A O 1
ATOM 1617 N N . SER A 1 212 ? -11.173 4.968 25.671 1.00 89.56 212 SER A N 1
ATOM 1618 C CA . SER A 1 212 ? -11.593 6.064 24.792 1.00 89.56 212 SER A CA 1
ATOM 1619 C C . SER A 1 212 ? -12.516 5.575 23.659 1.00 89.56 212 SER A C 1
ATOM 1621 O O . SER A 1 212 ? -12.388 4.436 23.194 1.00 89.56 212 SER A O 1
ATOM 1623 N N . PRO A 1 213 ? -13.364 6.450 23.077 1.00 91.12 213 PRO A N 1
ATOM 1624 C CA . PRO A 1 213 ? -14.127 6.131 21.863 1.00 91.12 213 PRO A CA 1
ATOM 1625 C C . PRO A 1 213 ? -13.249 5.719 20.665 1.00 91.12 213 PRO A C 1
ATOM 1627 O O . PRO A 1 213 ? -13.745 5.201 19.663 1.00 91.12 213 PRO A O 1
ATOM 1630 N N . GLY A 1 214 ? -11.936 5.979 20.723 1.00 90.50 214 GLY A N 1
ATOM 1631 C CA . GLY A 1 214 ? -10.965 5.498 19.741 1.00 90.50 214 GLY A CA 1
ATOM 1632 C C . GLY A 1 214 ? -10.857 3.972 19.714 1.00 90.50 214 GLY A C 1
ATOM 1633 O O . GLY A 1 214 ? -10.798 3.405 18.626 1.00 90.50 214 GLY A O 1
ATOM 1634 N N . VAL A 1 215 ? -10.931 3.314 20.874 1.00 91.00 215 VAL A N 1
ATOM 1635 C CA . VAL A 1 215 ? -10.859 1.849 20.995 1.00 91.00 215 VAL A CA 1
ATOM 1636 C C . VAL A 1 215 ? -12.073 1.194 20.335 1.00 91.00 215 VAL A C 1
ATOM 1638 O O . VAL A 1 215 ? -11.921 0.313 19.492 1.00 91.00 215 VAL A O 1
ATOM 1641 N N . THR A 1 216 ? -13.286 1.678 20.621 1.00 92.31 216 THR A N 1
ATOM 1642 C CA . THR A 1 216 ? -14.520 1.171 19.992 1.00 92.31 216 THR A CA 1
ATOM 1643 C C . THR A 1 216 ? -14.509 1.363 18.475 1.00 92.31 216 THR A C 1
ATOM 1645 O O . THR A 1 216 ? -14.873 0.453 17.731 1.00 92.31 216 THR A O 1
ATOM 1648 N N . ARG A 1 217 ? -14.034 2.522 17.992 1.00 93.31 217 ARG A N 1
ATOM 1649 C CA . ARG A 1 217 ? -13.874 2.777 16.550 1.00 93.31 217 ARG A CA 1
ATOM 1650 C C . ARG A 1 217 ? -12.814 1.883 15.910 1.00 93.31 217 ARG A C 1
ATOM 1652 O O . ARG A 1 217 ? -12.973 1.502 14.754 1.00 93.31 217 ARG A O 1
ATOM 1659 N N . PHE A 1 218 ? -11.743 1.554 16.630 1.00 94.94 218 PHE A N 1
ATOM 1660 C CA . PHE A 1 218 ? -10.742 0.609 16.149 1.00 94.94 218 PHE A CA 1
ATOM 1661 C C .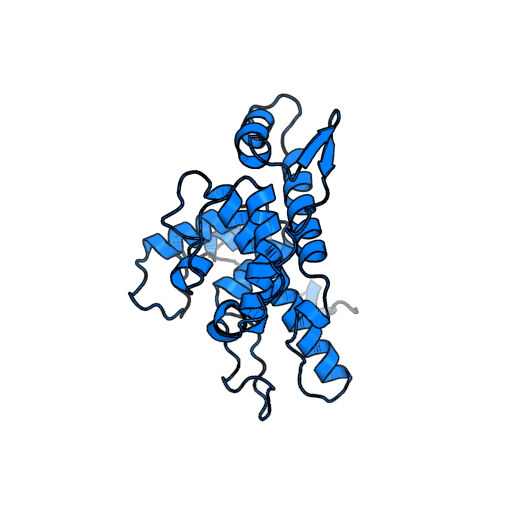 PHE A 1 218 ? -11.338 -0.795 16.030 1.00 94.94 218 PHE A C 1
ATOM 1663 O O . PHE A 1 218 ? -11.220 -1.410 14.973 1.00 94.94 218 PHE A O 1
ATOM 1670 N N . ARG A 1 219 ? -12.024 -1.270 17.077 1.00 94.31 219 ARG A N 1
ATOM 1671 C CA . ARG A 1 219 ? -12.697 -2.576 17.116 1.00 94.31 219 ARG A CA 1
ATOM 1672 C C . ARG A 1 219 ? -13.630 -2.771 15.930 1.00 94.31 219 ARG A C 1
ATOM 1674 O O . ARG A 1 219 ? -13.461 -3.725 15.171 1.00 94.31 219 ARG A O 1
ATOM 1681 N N . SER A 1 220 ? -14.559 -1.837 15.727 1.00 93.75 220 SER A N 1
ATOM 1682 C CA . SER A 1 220 ? -15.510 -1.914 14.614 1.00 93.75 220 SER A CA 1
ATOM 1683 C C . SER A 1 220 ? -14.804 -1.864 13.260 1.00 93.75 220 SER A C 1
ATOM 1685 O O . SER A 1 220 ? -15.112 -2.633 12.349 1.00 93.75 220 SER A O 1
ATOM 1687 N N . ARG A 1 221 ? -13.797 -0.994 13.120 1.00 94.38 221 ARG A N 1
ATOM 1688 C CA . ARG A 1 221 ? -13.109 -0.804 11.845 1.00 94.38 221 ARG A CA 1
ATOM 1689 C C . ARG A 1 221 ? -12.168 -1.943 11.481 1.00 94.38 221 ARG A C 1
ATOM 1691 O O . ARG A 1 221 ? -12.117 -2.262 10.299 1.00 94.38 221 ARG A O 1
ATOM 1698 N N . TRP A 1 222 ? -11.437 -2.540 12.418 1.00 95.31 222 TRP A N 1
ATOM 1699 C CA . TRP A 1 222 ? -10.298 -3.421 12.111 1.00 95.31 222 TRP A CA 1
ATOM 1700 C C . TRP A 1 222 ? -10.424 -4.845 12.646 1.00 95.31 222 TRP A C 1
ATOM 1702 O O . TRP A 1 222 ? -9.806 -5.738 12.073 1.00 95.31 222 TRP A O 1
ATOM 1712 N N . LEU A 1 223 ? -11.208 -5.065 13.705 1.00 94.62 223 LEU A N 1
ATOM 1713 C CA . LEU A 1 223 ? -11.337 -6.382 14.339 1.00 94.62 223 LEU A CA 1
ATOM 1714 C C . LEU A 1 223 ? -12.643 -7.080 13.959 1.00 94.62 223 LEU A C 1
ATOM 1716 O O . LEU A 1 223 ? -12.646 -8.273 13.679 1.00 94.62 223 LEU A O 1
ATOM 1720 N N . GLN A 1 224 ? -13.757 -6.349 13.886 1.00 94.06 224 GLN A N 1
ATOM 1721 C CA . GLN A 1 224 ? -15.057 -6.944 13.569 1.00 94.06 224 GLN A CA 1
ATOM 1722 C C . GLN A 1 224 ? -15.051 -7.616 12.184 1.00 94.06 224 GLN A C 1
ATOM 1724 O O . GLN A 1 224 ? -14.856 -6.956 11.165 1.00 94.06 224 GLN A O 1
ATOM 1729 N N . GLY A 1 225 ? -15.259 -8.933 12.128 1.00 91.19 225 GLY A N 1
ATOM 1730 C CA . GLY A 1 225 ? -15.220 -9.703 10.876 1.00 91.19 225 GLY A CA 1
ATOM 1731 C C . GLY A 1 225 ? -13.822 -9.856 10.257 1.00 91.19 225 GLY A C 1
ATOM 1732 O O . GLY A 1 225 ? -13.713 -10.304 9.122 1.00 91.19 225 GLY A O 1
ATOM 1733 N N . SER A 1 226 ? -12.765 -9.463 10.970 1.00 93.88 226 SER A N 1
ATOM 1734 C CA . SER A 1 226 ? -11.372 -9.742 10.620 1.00 93.88 226 SER A CA 1
ATOM 1735 C C . SER A 1 226 ? -10.911 -10.987 11.375 1.00 93.88 226 SER A C 1
ATOM 1737 O O . SER A 1 226 ? -11.219 -11.148 12.553 1.00 93.88 226 SER A O 1
ATOM 1739 N N . SER A 1 227 ? -10.160 -11.859 10.711 1.00 94.81 227 SER A N 1
ATOM 1740 C CA . SER A 1 227 ? -9.475 -12.999 11.326 1.00 94.81 227 SER A CA 1
ATOM 1741 C C . SER A 1 227 ? -7.977 -12.748 11.524 1.00 94.81 227 SER A C 1
ATOM 1743 O O . SER A 1 227 ? -7.274 -13.630 12.004 1.00 94.81 227 SER A O 1
ATOM 1745 N N . LEU A 1 228 ? -7.467 -11.575 11.131 1.00 94.31 228 LEU A N 1
ATOM 1746 C CA . LEU A 1 228 ? -6.035 -11.269 11.165 1.00 94.31 228 LEU A CA 1
ATOM 1747 C C . LEU A 1 228 ? -5.515 -10.974 12.580 1.00 94.31 228 LEU A C 1
ATOM 1749 O O . LEU A 1 228 ? -4.391 -11.341 12.916 1.00 94.31 228 LEU A O 1
ATOM 1753 N N . LEU A 1 229 ? -6.317 -10.285 13.393 1.00 94.38 229 LEU A N 1
ATOM 1754 C CA . LEU A 1 229 ? -5.957 -9.828 14.735 1.00 94.38 229 LEU A CA 1
ATOM 1755 C C . LEU A 1 229 ? -7.102 -10.115 15.707 1.00 94.38 229 LEU A C 1
ATOM 1757 O O . LEU A 1 229 ? -8.268 -9.935 15.358 1.00 94.38 229 LEU A O 1
ATOM 1761 N N . ARG A 1 230 ? -6.764 -10.471 16.947 1.00 92.25 230 ARG A N 1
ATOM 1762 C CA . ARG A 1 230 ? -7.690 -10.472 18.090 1.00 92.25 230 ARG A CA 1
ATOM 1763 C C . ARG A 1 230 ? -7.136 -9.659 19.239 1.00 92.25 230 ARG A C 1
ATOM 1765 O O . ARG A 1 230 ? -5.926 -9.502 19.377 1.00 92.25 230 ARG A O 1
ATOM 1772 N N . GLU A 1 231 ? -8.030 -9.242 20.115 1.00 91.75 231 GLU A N 1
ATOM 1773 C CA . GLU A 1 231 ? -7.636 -8.750 21.427 1.00 91.75 231 GLU A CA 1
ATOM 1774 C C . GLU A 1 231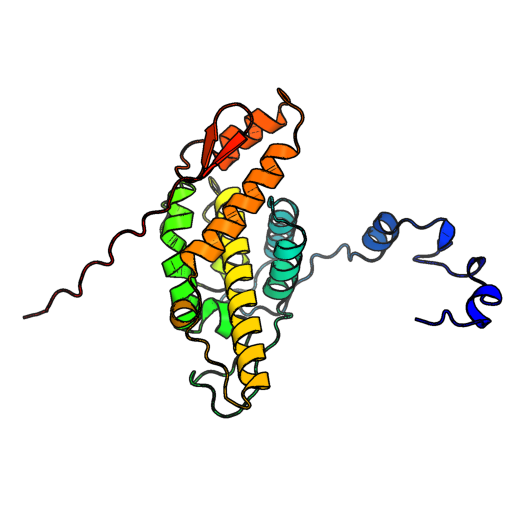 ? -7.171 -9.906 22.315 1.00 91.75 231 GLU A C 1
ATOM 1776 O O . GLU A 1 231 ? -7.789 -10.971 22.365 1.00 91.75 231 GLU A O 1
ATOM 1781 N N . ALA A 1 232 ? -6.062 -9.672 23.007 1.00 89.06 232 ALA A N 1
ATOM 1782 C CA . ALA A 1 232 ? -5.498 -10.531 24.033 1.00 89.06 232 ALA A CA 1
ATOM 1783 C C . ALA A 1 232 ? -5.144 -9.640 25.234 1.00 89.06 232 ALA A C 1
ATOM 1785 O O . ALA A 1 232 ? -4.063 -9.044 25.303 1.00 89.06 232 ALA A O 1
ATOM 1786 N N . GLY A 1 233 ? -6.101 -9.483 26.153 1.00 85.12 233 GLY A N 1
ATOM 1787 C CA . GLY A 1 233 ? -5.992 -8.525 27.255 1.00 85.12 233 GLY A CA 1
ATOM 1788 C C . GLY A 1 233 ? -5.959 -7.081 26.744 1.00 85.12 233 GLY A C 1
ATOM 1789 O O . GLY A 1 233 ? -6.876 -6.648 26.050 1.00 85.12 233 GLY A O 1
ATOM 1790 N N . SER A 1 234 ? -4.89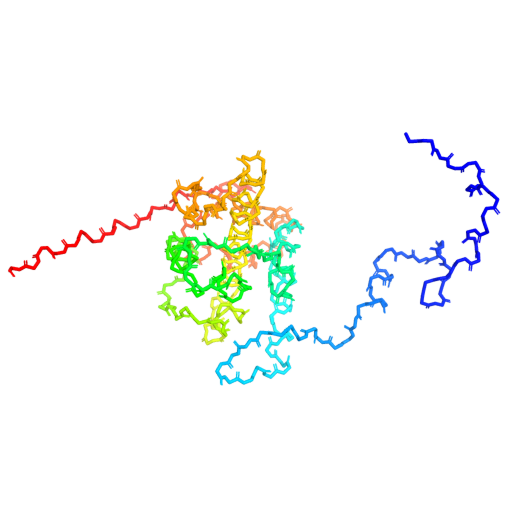9 -6.338 27.074 1.00 82.94 234 SER A N 1
ATOM 1791 C CA . SER A 1 234 ? -4.663 -4.964 26.598 1.00 82.94 234 SER A CA 1
ATOM 1792 C C . SER A 1 234 ? -3.938 -4.883 25.247 1.00 82.94 234 SER A C 1
ATOM 1794 O O . SER A 1 234 ? -3.752 -3.787 24.718 1.00 82.94 234 SER A O 1
ATOM 1796 N N . SER A 1 235 ? -3.536 -6.022 24.679 1.00 87.81 235 SER A N 1
ATOM 1797 C CA . SER A 1 235 ? -2.718 -6.107 23.464 1.00 87.81 235 SER A CA 1
ATOM 1798 C C . SER A 1 235 ? -3.475 -6.720 22.281 1.00 87.81 235 SER A C 1
ATOM 1800 O O . SER A 1 235 ? -4.548 -7.308 22.447 1.00 87.81 235 SER A O 1
ATOM 1802 N N . LEU A 1 236 ? -2.898 -6.610 21.080 1.00 92.38 236 LEU A N 1
ATOM 1803 C CA . LEU A 1 236 ? -3.362 -7.327 19.894 1.00 92.38 236 LEU A CA 1
ATOM 1804 C C . LEU A 1 236 ? -2.466 -8.533 19.609 1.00 92.38 236 LEU A C 1
ATOM 1806 O O . LEU A 1 236 ? -1.250 -8.401 19.489 1.00 92.38 236 LEU A O 1
ATOM 1810 N N . ALA A 1 237 ? -3.085 -9.698 19.438 1.00 92.56 237 ALA A N 1
ATOM 1811 C CA . ALA A 1 237 ? -2.424 -10.910 18.980 1.00 92.56 237 ALA A CA 1
ATOM 1812 C C . ALA A 1 237 ? -2.742 -11.152 17.501 1.00 92.56 237 ALA A C 1
ATOM 1814 O O . ALA A 1 237 ? -3.911 -11.154 17.103 1.00 92.56 237 ALA A O 1
ATOM 1815 N N . ALA A 1 238 ? -1.701 -11.374 16.699 1.00 93.00 238 ALA A N 1
ATOM 1816 C CA . ALA A 1 238 ? -1.839 -11.736 15.296 1.00 93.00 238 ALA A CA 1
ATOM 1817 C C . ALA A 1 238 ? -2.095 -13.232 15.121 1.00 93.00 238 ALA A C 1
ATOM 1819 O O . ALA A 1 238 ? -1.571 -14.058 15.870 1.00 93.00 238 ALA A O 1
ATOM 1820 N N . PHE A 1 239 ? -2.877 -13.571 14.102 1.00 89.38 239 PHE A N 1
ATOM 1821 C CA . PHE A 1 239 ? -3.085 -14.944 13.668 1.00 89.38 239 PHE A CA 1
ATOM 1822 C C . PHE A 1 239 ? -2.404 -15.211 12.328 1.00 89.38 239 PHE A C 1
ATOM 1824 O O . PHE A 1 239 ? -2.310 -14.306 11.493 1.00 89.38 239 PHE A O 1
ATOM 1831 N N . PRO A 1 240 ? -1.951 -16.454 12.097 1.00 83.75 240 PRO A N 1
ATOM 1832 C CA . PRO A 1 240 ? -1.371 -16.830 10.822 1.00 83.75 240 PRO A CA 1
ATOM 1833 C C . PRO A 1 240 ? -2.418 -16.715 9.713 1.00 83.75 240 PRO A C 1
ATOM 1835 O O . PRO A 1 240 ? -3.545 -17.199 9.836 1.00 83.75 240 PRO A O 1
ATOM 1838 N N . VAL A 1 241 ? -2.028 -16.097 8.600 1.00 83.12 241 VAL A N 1
ATOM 1839 C CA . VAL A 1 241 ? -2.839 -16.088 7.384 1.00 83.12 241 VAL A CA 1
ATOM 1840 C C . VAL A 1 241 ? -2.496 -17.328 6.583 1.00 83.12 241 VAL A C 1
ATOM 1842 O O . VAL A 1 241 ? -1.437 -17.415 5.968 1.00 83.12 241 VAL A O 1
ATOM 1845 N N . VAL A 1 242 ? -3.401 -18.302 6.597 1.00 72.56 242 VAL A N 1
ATOM 1846 C CA . VAL A 1 242 ? -3.251 -19.509 5.787 1.00 72.56 242 VAL A CA 1
ATOM 1847 C C . VAL A 1 242 ? -3.594 -19.149 4.344 1.00 72.56 242 VAL A C 1
ATOM 1849 O O . VAL A 1 242 ? -4.726 -18.765 4.037 1.00 72.56 242 VAL A O 1
ATOM 1852 N N . ALA A 1 243 ? -2.616 -19.244 3.444 1.00 59.47 243 ALA A N 1
ATOM 1853 C CA . ALA A 1 243 ? -2.900 -19.194 2.019 1.00 59.47 243 ALA A CA 1
ATOM 1854 C C . ALA A 1 243 ? -3.786 -20.398 1.671 1.00 59.47 243 ALA A C 1
ATOM 1856 O O . ALA A 1 243 ? -3.433 -21.537 1.971 1.00 59.47 243 ALA A O 1
ATOM 1857 N N . ALA A 1 244 ? -4.949 -20.157 1.060 1.00 52.53 244 ALA A N 1
ATOM 1858 C CA . ALA A 1 244 ? -5.720 -21.249 0.479 1.00 52.53 244 ALA A CA 1
ATOM 1859 C C . ALA A 1 244 ? -4.826 -21.956 -0.549 1.00 52.53 244 ALA A C 1
ATOM 1861 O O . ALA A 1 244 ? -4.225 -21.277 -1.385 1.00 52.53 244 ALA A O 1
ATOM 1862 N N . ALA A 1 245 ? -4.717 -23.284 -0.463 1.00 45.12 245 ALA A N 1
ATOM 1863 C CA . ALA A 1 245 ? -3.966 -24.070 -1.432 1.00 45.12 245 ALA A CA 1
ATOM 1864 C C . ALA A 1 245 ? -4.439 -23.700 -2.844 1.00 45.12 245 ALA A C 1
ATOM 1866 O O . ALA A 1 245 ? -5.642 -23.704 -3.121 1.00 45.12 245 ALA A O 1
ATOM 1867 N N . SER A 1 246 ? -3.503 -23.334 -3.720 1.00 39.94 246 SER A N 1
ATOM 1868 C CA . SER A 1 246 ? -3.810 -23.182 -5.139 1.00 39.94 246 SER A CA 1
ATOM 1869 C C . SER A 1 246 ? -4.426 -24.496 -5.622 1.00 39.94 246 SER A C 1
ATOM 1871 O O . SER A 1 246 ? -3.834 -25.545 -5.353 1.00 39.94 246 SER A O 1
ATOM 1873 N N . PRO A 1 247 ? -5.583 -24.489 -6.306 1.00 36.16 247 PRO A N 1
ATOM 1874 C CA . PRO A 1 247 ? -6.065 -25.703 -6.943 1.00 36.16 247 PRO A CA 1
ATOM 1875 C C . PRO A 1 247 ? -4.971 -26.180 -7.900 1.00 36.16 247 PRO A C 1
ATOM 1877 O O . PRO A 1 247 ? -4.479 -25.403 -8.723 1.00 36.16 247 PRO A O 1
ATOM 1880 N N . SER A 1 248 ? -4.542 -27.433 -7.738 1.00 30.00 248 SER A N 1
ATOM 1881 C CA . SER A 1 248 ? -3.636 -28.090 -8.675 1.00 30.00 248 SER A CA 1
ATOM 1882 C C . SER A 1 248 ? -4.186 -27.912 -10.092 1.00 30.00 248 SER A C 1
ATOM 1884 O O . SER A 1 248 ? -5.408 -27.975 -10.265 1.00 30.00 248 SER A O 1
ATOM 1886 N N . PRO A 1 249 ? -3.338 -27.665 -11.106 1.00 38.00 249 PRO A N 1
ATOM 1887 C CA . PRO A 1 249 ? -3.819 -27.624 -12.476 1.00 38.00 249 PRO A CA 1
ATOM 1888 C C . PRO A 1 249 ? -4.511 -28.956 -12.753 1.00 38.00 249 PRO A C 1
ATOM 1890 O O . PRO A 1 249 ? -3.899 -30.016 -12.626 1.00 38.00 249 PRO A O 1
ATOM 1893 N N . SER A 1 250 ? -5.808 -28.894 -13.057 1.00 36.09 250 SER A N 1
ATOM 1894 C CA . SER A 1 250 ? -6.545 -30.053 -13.538 1.00 36.09 250 SER A CA 1
ATOM 1895 C C . SER A 1 250 ? -5.799 -30.539 -14.769 1.00 36.09 250 SER A C 1
ATOM 1897 O O . SER A 1 250 ? -5.708 -29.802 -15.752 1.00 36.09 250 SER A O 1
ATOM 1899 N N . ALA A 1 251 ? -5.225 -31.739 -14.698 1.00 40.12 251 ALA A N 1
ATOM 1900 C CA . ALA A 1 251 ? -4.788 -32.438 -15.890 1.00 40.12 251 ALA A CA 1
ATOM 1901 C C . ALA A 1 251 ? -6.032 -32.558 -16.777 1.00 40.12 251 ALA A C 1
ATOM 1903 O O . ALA A 1 251 ? -6.999 -33.227 -16.409 1.00 40.12 251 ALA A O 1
ATOM 1904 N N . ALA A 1 252 ? -6.072 -31.778 -17.853 1.00 42.78 252 ALA A N 1
ATOM 1905 C CA . ALA A 1 252 ? -7.081 -31.954 -18.878 1.00 42.78 252 ALA A CA 1
ATOM 1906 C C . ALA A 1 252 ? -6.784 -33.281 -19.605 1.00 42.78 252 ALA A C 1
ATOM 1908 O O . ALA A 1 252 ? -5.602 -33.615 -19.742 1.00 42.78 252 ALA A O 1
ATOM 1909 N N . PRO A 1 253 ? -7.823 -34.038 -19.995 1.00 47.25 253 PRO A N 1
ATOM 1910 C CA . PRO A 1 253 ? -7.683 -35.306 -20.709 1.00 47.25 253 PRO A CA 1
ATOM 1911 C C . PRO A 1 253 ? -7.055 -35.140 -22.097 1.00 47.25 253 PRO A C 1
ATOM 1913 O O . PRO A 1 253 ? -7.220 -34.053 -22.701 1.00 47.25 253 PRO A O 1
#

Solvent-accessible surface area (backbone atoms only — not comparable to full-atom values): 15222 Å² total; per-residue (Å²): 134,84,76,63,82,62,64,80,75,49,68,62,82,75,38,60,58,96,89,36,45,46,89,80,51,47,74,69,55,53,50,56,73,72,47,70,91,63,65,75,78,50,92,74,84,51,100,60,86,78,56,71,68,54,39,43,49,41,50,52,50,58,69,71,35,60,59,47,73,66,51,44,52,44,32,49,32,53,71,51,59,62,53,91,57,69,88,62,90,79,57,93,55,96,63,78,59,35,63,65,29,64,59,51,69,33,70,47,32,40,48,53,55,59,62,41,43,46,58,40,40,29,55,50,48,77,76,88,80,71,93,42,66,61,28,60,68,48,39,38,73,87,53,61,94,58,30,73,56,46,40,44,49,48,42,39,50,51,26,48,50,50,51,49,50,52,48,23,48,49,55,15,61,76,69,77,50,79,54,64,65,57,41,75,83,79,37,67,54,53,60,54,39,48,49,54,48,50,53,18,50,51,63,51,61,72,66,47,58,87,94,34,75,54,49,59,54,45,40,62,70,62,36,61,73,20,65,39,45,45,79,53,87,97,43,76,42,77,46,88,76,73,69,75,78,76,79,72,82,75,81,75,133

pLDDT: mean 84.21, std 13.79, range [30.0, 98.12]

Organism: NCBI:txid43049

Secondary structure (DSSP, 8-state):
-PPPGGGGTS-GGG-EETTEEGGG--HHHHHHHHS-SSPP------SSPPPHHHHHHHHHHHHHS---HHHHHHHHHHHTT-------TT-SSSSPP-HHIIIIISHHHHHHHHHTHHHHHHTT--------HHHHHTT-TT--TTHHHHHHHHHHHHHHHHHHHHHHHHHHHHTTS-----HHHHS-HHHHHHHHHHHHHHHHHSSSPTTSHHHHHHIIIIITT-SSEEEETTEEEE----PPPPPPP----

Foldseek 3Di:
DDDDPCPVVDPQQPDDQPNHRPVPDDPVNSCVVPDDPQQDDAPDDDPDDDDSVLSVQLVVLLVPALADPLLSVLLCCLLNQVADFDDDDPAPDPDGTGSCCLCAVPPLNVVLVVLLVLVLVLQQDPDDDDRDPSCLSSLNVVPPPLSSSSSLLSSLSSSLSRVLQVVQVVVCVVVVHHGDSNSVVVDVSNVSSLVSSVVSLQVQLVPDDPPDVSNVVSCVNGPVSHNQWDDDDSGIDGDDRDDDPDPDPPPDD